Protein AF-A0A374MQI3-F1 (afdb_monomer_lite)

Radius of gyration: 18.67 Å; chains: 1; bounding box: 45×36×56 Å

Secondary structure (DSSP, 8-state):
--------TT-B--HHHHHTTPEEPTTS-EEEEEE-TTS-EEEEEEEGGGTEEEEEEE-TT-SEEEEEEEETTT-BEEEEEEEETTS--EEEEEEEE-TTS-EEEEEETTTT-SS-HHHHHHHHHHHT----SS--SS-TTSEEEEEEEETTEEEEEEEEEEE-TTS-EEEEEEEEETTT--EEEEEEEEE--

Foldseek 3Di:
DCPDPPLPFFDFDPVVVQVVAWDQDPVRKTWDWDADPQRWIWIWIQDPVVQWIKIWTQHQQDQKIWIWIAHNVTRATAKIFIAGPLERQTAAWIWGADNRRHTDDIDHSLVLFPDGVVVLQVLCVVPPHDDGSDPDDDDSPFWDWDWDADPNFTWIKIWGWDDDPVRWTKIWIWTAGRHPRDTPDIDIDTDDD

Sequence (193 aa):
MDIFDSTSEYEKLNIKKIISNGEVCTNGNIIFSTRINNGTLIIYEYINALNIYRVSSFYPDSYLVEVKCYNTKNGYISSKSWNIKSSLVNVGKYYQFNDMGKLIKVTNEDDGYRISYLDFIKIINEQVCYIPTTLEKENPKMMEFGKDIINNIPCYVFSYLISDPKQQQIFEIVYVSGMDGNIVKREKESYVD

Organism: Bacteroides uniformis (NCBI:txid820)

Structure (mmCIF, N/CA/C/O backbone):
data_AF-A0A374MQI3-F1
#
_entry.id   AF-A0A374MQI3-F1
#
loop_
_atom_site.group_PDB
_atom_site.id
_atom_site.type_symbol
_atom_site.label_atom_id
_atom_site.label_alt_id
_atom_site.label_comp_id
_atom_site.label_asym_id
_atom_site.label_entity_id
_atom_site.label_seq_id
_atom_site.pdbx_PDB_ins_code
_atom_site.Cartn_x
_atom_site.Cartn_y
_atom_site.Cartn_z
_atom_site.occupancy
_atom_site.B_iso_or_equiv
_atom_site.auth_seq_id
_atom_site.auth_comp_id
_atom_site.auth_asym_id
_atom_site.auth_atom_id
_atom_site.pdbx_PDB_model_num
ATOM 1 N N . MET A 1 1 ? -16.257 4.855 -7.395 1.00 30.66 1 MET A N 1
ATOM 2 C CA . MET A 1 1 ? -15.762 5.856 -8.364 1.00 30.66 1 MET A CA 1
ATOM 3 C C . MET A 1 1 ? -14.310 5.491 -8.619 1.00 30.66 1 MET A C 1
ATOM 5 O O . MET A 1 1 ? -13.518 5.589 -7.692 1.00 30.66 1 MET A O 1
ATOM 9 N N . ASP A 1 2 ? -14.000 4.931 -9.789 1.00 36.06 2 ASP A N 1
ATOM 10 C CA . ASP A 1 2 ? -12.655 4.461 -10.153 1.00 36.06 2 ASP A CA 1
ATOM 11 C C . ASP A 1 2 ? -11.755 5.658 -10.484 1.00 36.06 2 ASP A C 1
ATOM 13 O O . ASP A 1 2 ? -11.775 6.181 -11.594 1.00 36.06 2 ASP A O 1
ATOM 17 N N . ILE A 1 3 ? -10.987 6.136 -9.501 1.00 35.00 3 ILE A N 1
ATOM 18 C CA . ILE A 1 3 ? -10.109 7.314 -9.654 1.00 35.00 3 ILE A CA 1
ATOM 19 C C . ILE A 1 3 ? -8.732 6.917 -10.250 1.00 35.00 3 ILE A C 1
ATOM 21 O O . ILE A 1 3 ? -7.898 7.775 -10.520 1.00 35.00 3 ILE A O 1
ATOM 25 N N . PHE A 1 4 ? -8.467 5.625 -10.507 1.00 43.09 4 PHE A N 1
ATOM 26 C CA . PHE A 1 4 ? -7.087 5.119 -10.645 1.00 43.09 4 PHE A CA 1
ATOM 27 C C . PHE A 1 4 ? -6.782 4.231 -11.870 1.00 43.09 4 PHE A C 1
ATOM 29 O O . PHE A 1 4 ? -5.715 3.616 -11.921 1.00 43.09 4 PHE A O 1
ATOM 36 N N . ASP A 1 5 ? -7.650 4.193 -12.883 1.00 42.41 5 ASP A N 1
ATOM 37 C CA . ASP A 1 5 ? -7.522 3.297 -14.052 1.00 42.41 5 ASP A CA 1
ATOM 38 C C . ASP A 1 5 ? -6.619 3.831 -15.186 1.00 42.41 5 ASP A C 1
ATOM 40 O O . ASP A 1 5 ? -6.935 3.735 -16.369 1.00 42.41 5 ASP A O 1
ATOM 44 N N . SER A 1 6 ? -5.441 4.373 -14.854 1.00 45.97 6 SER A N 1
ATOM 45 C CA . SER A 1 6 ? -4.387 4.574 -15.861 1.00 45.97 6 SER A CA 1
ATOM 46 C C . SER A 1 6 ? -3.451 3.362 -15.904 1.00 45.97 6 SER A C 1
ATOM 48 O O . SER A 1 6 ? -2.441 3.279 -15.198 1.00 45.97 6 SER A O 1
ATOM 50 N N . THR A 1 7 ? -3.787 2.387 -16.748 1.00 54.81 7 THR A N 1
ATOM 51 C CA . THR A 1 7 ? -2.904 1.271 -17.113 1.00 54.81 7 THR A CA 1
ATOM 52 C C . THR A 1 7 ? -2.006 1.703 -18.269 1.00 54.81 7 THR A C 1
ATOM 54 O O . THR A 1 7 ? -2.224 1.317 -19.416 1.00 54.81 7 THR A O 1
ATOM 57 N N . SER A 1 8 ? -1.016 2.560 -18.010 1.00 57.91 8 SER A N 1
ATOM 58 C CA . SER A 1 8 ? -0.009 2.863 -19.030 1.00 57.91 8 SER A CA 1
ATOM 59 C C . SER A 1 8 ? 0.866 1.629 -19.244 1.00 57.91 8 SER A C 1
ATOM 61 O O . SER A 1 8 ? 1.837 1.404 -18.521 1.00 57.91 8 SER A O 1
ATOM 63 N N . GLU A 1 9 ? 0.487 0.799 -20.212 1.00 62.72 9 GLU A N 1
ATOM 64 C CA . GLU A 1 9 ? 1.335 -0.279 -20.705 1.00 62.72 9 GLU A CA 1
ATOM 65 C C . GLU A 1 9 ? 2.668 0.303 -21.205 1.00 62.72 9 GLU A C 1
ATOM 67 O O . GLU A 1 9 ? 2.717 1.424 -21.719 1.00 62.72 9 GLU A O 1
ATOM 72 N N . TYR A 1 10 ? 3.753 -0.463 -21.075 1.00 68.44 10 TYR A N 1
ATOM 73 C CA . TYR A 1 10 ? 5.087 -0.105 -21.581 1.00 68.44 10 TYR A CA 1
ATOM 74 C C . TYR A 1 10 ? 5.763 1.103 -20.916 1.00 68.44 10 TYR A C 1
ATOM 76 O O . TYR A 1 10 ? 6.679 1.692 -21.498 1.00 68.44 10 TYR A O 1
ATOM 84 N N . GLU A 1 11 ? 5.381 1.457 -19.687 1.00 83.62 11 GLU A N 1
ATOM 85 C CA . GLU A 1 11 ? 6.130 2.457 -18.925 1.00 83.62 11 GLU A CA 1
ATOM 86 C C . GLU A 1 11 ? 7.586 1.998 -18.730 1.00 83.62 11 GLU A C 1
ATOM 88 O O . GLU A 1 11 ? 7.859 0.848 -18.368 1.00 83.62 11 GLU A O 1
ATOM 93 N N . LYS A 1 12 ? 8.531 2.903 -19.000 1.00 86.62 12 LYS A N 1
ATOM 94 C CA . LYS A 1 12 ? 9.963 2.610 -18.969 1.00 86.62 12 LYS A CA 1
ATOM 95 C C . LYS A 1 12 ? 10.725 3.683 -18.207 1.00 86.62 12 LYS A C 1
ATOM 97 O O . LYS A 1 12 ? 10.686 4.862 -18.555 1.00 86.62 12 LYS A O 1
ATOM 102 N N . LEU A 1 13 ? 11.463 3.259 -17.192 1.00 84.12 13 LEU A N 1
ATOM 103 C CA . LEU 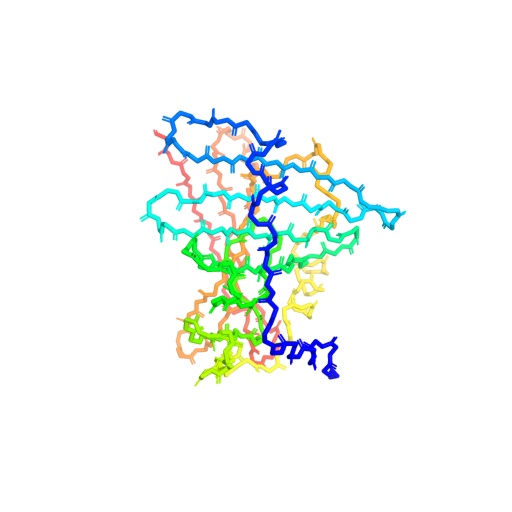A 1 13 ? 12.302 4.111 -16.372 1.00 84.12 13 LEU A CA 1
ATOM 104 C C . LEU A 1 13 ? 13.640 4.383 -17.060 1.00 84.12 13 LEU A C 1
ATOM 106 O O . LEU A 1 13 ? 14.335 3.468 -17.509 1.00 84.12 13 LEU A O 1
ATOM 110 N N . ASN A 1 14 ? 14.045 5.652 -17.102 1.00 78.94 14 ASN A N 1
ATOM 111 C CA . ASN A 1 14 ? 15.382 6.019 -17.558 1.00 78.94 14 ASN A CA 1
ATOM 112 C C . ASN A 1 14 ? 16.404 5.825 -16.427 1.00 78.94 14 ASN A C 1
ATOM 114 O O . ASN A 1 14 ? 16.710 6.751 -15.676 1.00 78.94 14 ASN A O 1
ATOM 118 N N . ILE A 1 15 ? 16.944 4.609 -16.339 1.00 68.19 15 ILE A N 1
ATOM 119 C CA . ILE A 1 15 ? 17.881 4.169 -15.294 1.00 68.19 15 ILE A CA 1
ATOM 120 C C . ILE A 1 15 ? 19.125 5.072 -15.197 1.00 68.19 15 ILE A C 1
ATOM 122 O O . ILE A 1 15 ? 19.589 5.368 -14.095 1.00 68.19 15 ILE A O 1
ATOM 126 N N . LYS A 1 16 ? 19.638 5.580 -16.330 1.00 66.38 16 LYS A N 1
ATOM 127 C CA . LYS A 1 16 ? 20.839 6.439 -16.3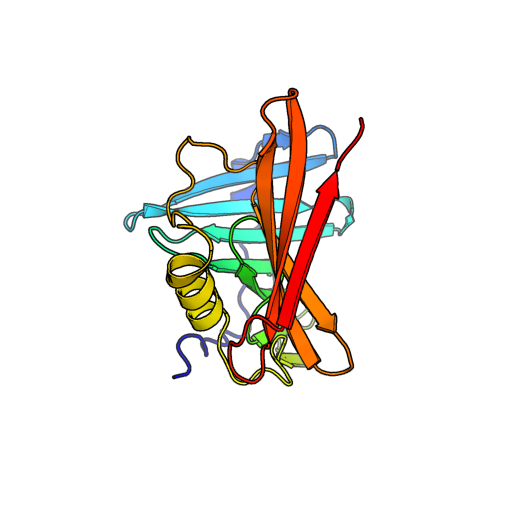55 1.00 66.38 16 LYS A CA 1
ATOM 128 C C . LYS A 1 16 ? 20.662 7.722 -15.538 1.00 66.38 16 LYS A C 1
ATOM 130 O O . LYS A 1 16 ? 21.627 8.196 -14.952 1.00 66.38 16 LYS A O 1
ATOM 135 N N . LYS A 1 17 ? 19.435 8.253 -15.473 1.00 65.12 17 LYS A N 1
ATOM 136 C CA . LYS A 1 17 ? 19.096 9.466 -14.713 1.00 65.12 17 LYS A CA 1
ATOM 137 C C . LYS A 1 17 ? 19.068 9.235 -13.195 1.00 65.12 17 LYS A C 1
ATOM 139 O O . LYS A 1 17 ? 19.241 10.181 -12.439 1.00 65.12 17 LYS A O 1
ATOM 144 N N . ILE A 1 18 ? 18.832 7.999 -12.751 1.00 62.59 18 ILE A N 1
ATOM 145 C CA . ILE A 1 18 ? 18.768 7.651 -11.322 1.00 62.59 18 ILE A CA 1
ATOM 146 C C . ILE A 1 18 ? 20.175 7.454 -10.768 1.00 62.59 18 ILE A C 1
ATOM 148 O O . ILE A 1 18 ? 20.515 8.022 -9.737 1.00 62.59 18 ILE A O 1
ATOM 152 N N . ILE A 1 19 ? 21.011 6.699 -11.486 1.00 62.50 19 ILE A N 1
ATOM 153 C CA . ILE A 1 19 ? 22.376 6.374 -11.048 1.00 62.50 19 ILE A CA 1
ATOM 154 C C . ILE A 1 19 ? 23.251 7.633 -10.949 1.00 62.50 19 ILE A C 1
ATOM 156 O O . ILE A 1 19 ? 24.086 7.715 -10.058 1.00 62.50 19 ILE A O 1
ATOM 160 N N . SER A 1 20 ? 23.054 8.631 -11.818 1.00 65.31 20 SER A N 1
ATOM 161 C CA . SER A 1 20 ? 23.860 9.861 -11.791 1.00 65.31 20 SER A CA 1
ATOM 162 C C . SER A 1 20 ? 23.565 10.784 -10.606 1.00 65.31 20 SER A C 1
ATOM 164 O O . SER A 1 20 ? 24.385 11.646 -10.307 1.00 65.31 20 SER A O 1
ATOM 166 N N . ASN A 1 21 ? 22.398 10.641 -9.970 1.00 68.00 21 ASN A N 1
ATOM 167 C CA . ASN A 1 21 ? 21.890 11.598 -8.984 1.00 68.00 21 ASN A CA 1
ATOM 168 C C . ASN A 1 21 ? 21.671 10.982 -7.591 1.00 68.00 21 ASN A C 1
ATOM 170 O O . ASN A 1 21 ? 21.287 11.707 -6.678 1.00 68.00 21 ASN A O 1
ATOM 174 N N . GLY A 1 22 ? 21.838 9.666 -7.433 1.00 66.06 22 GLY A N 1
ATOM 175 C CA . GLY A 1 22 ? 21.535 8.954 -6.191 1.00 66.06 22 GLY A CA 1
ATOM 176 C C . GLY A 1 22 ? 22.739 8.737 -5.281 1.00 66.06 22 GLY A C 1
ATOM 177 O O . GLY A 1 22 ? 23.872 8.607 -5.739 1.00 66.06 22 GLY A O 1
ATOM 178 N N . GLU A 1 23 ? 22.471 8.651 -3.982 1.00 74.38 23 GLU A N 1
ATOM 179 C CA . GLU A 1 23 ? 23.454 8.295 -2.958 1.00 74.38 23 GLU A CA 1
ATOM 180 C C . GLU A 1 23 ? 23.451 6.781 -2.718 1.00 74.38 23 GLU A C 1
ATOM 182 O O . GLU A 1 23 ? 22.388 6.156 -2.699 1.00 74.38 23 GLU A O 1
ATOM 187 N N . VAL A 1 24 ? 24.632 6.183 -2.526 1.00 74.62 24 VAL A N 1
ATOM 188 C CA . VAL A 1 24 ? 24.781 4.750 -2.220 1.00 74.62 24 VAL A CA 1
ATOM 189 C C . VAL A 1 24 ? 24.711 4.540 -0.706 1.00 74.62 24 VAL A C 1
ATOM 191 O O . VAL A 1 24 ? 25.550 5.043 0.038 1.00 74.62 24 VAL A O 1
ATOM 194 N N . CYS A 1 25 ? 23.731 3.768 -0.245 1.00 72.19 25 CYS A N 1
ATOM 195 C CA . CYS A 1 25 ? 23.553 3.420 1.164 1.00 72.19 25 CYS A CA 1
ATOM 196 C C . CYS A 1 25 ? 24.349 2.159 1.555 1.00 72.19 25 CYS A C 1
ATOM 198 O O . CYS A 1 25 ? 24.765 1.370 0.707 1.00 72.19 25 CYS A O 1
ATOM 200 N N . THR A 1 26 ? 24.482 1.912 2.863 1.00 59.62 26 THR A N 1
ATOM 201 C CA . THR A 1 26 ? 25.265 0.816 3.478 1.00 59.62 26 THR A CA 1
ATOM 202 C C . THR A 1 26 ? 24.921 -0.602 3.000 1.00 59.62 26 THR A C 1
ATOM 204 O O . THR A 1 26 ? 25.758 -1.489 3.119 1.00 59.62 26 THR A O 1
ATOM 207 N N . ASN A 1 27 ? 23.749 -0.816 2.390 1.00 69.38 27 ASN A N 1
ATOM 208 C CA . ASN A 1 27 ? 23.316 -2.116 1.850 1.00 69.38 27 ASN A CA 1
ATOM 209 C C . ASN A 1 27 ? 23.404 -2.216 0.310 1.00 69.38 27 ASN A C 1
ATOM 211 O O . ASN A 1 27 ? 22.824 -3.121 -0.293 1.00 69.38 27 ASN A O 1
ATOM 215 N N . GLY A 1 28 ? 24.080 -1.266 -0.345 1.00 67.69 28 GLY A N 1
ATOM 216 C CA . GLY A 1 28 ? 24.169 -1.187 -1.809 1.00 67.69 28 GLY A CA 1
ATOM 217 C C . GLY A 1 28 ? 22.890 -0.687 -2.488 1.00 67.69 28 GLY A C 1
ATOM 218 O O . GLY A 1 28 ? 22.800 -0.704 -3.714 1.00 67.69 28 GLY A O 1
ATOM 219 N N . ASN A 1 29 ? 21.904 -0.236 -1.708 1.00 79.69 29 ASN A N 1
ATOM 220 C CA . ASN A 1 29 ? 20.744 0.482 -2.228 1.00 79.69 29 ASN A CA 1
ATOM 221 C C . ASN A 1 29 ? 21.169 1.876 -2.707 1.00 79.69 29 ASN A C 1
ATOM 223 O O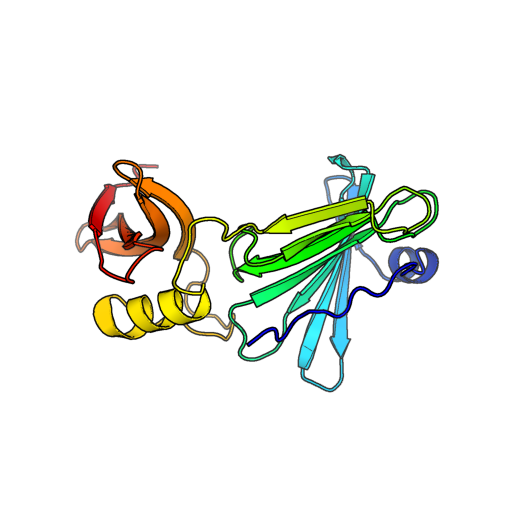 . ASN A 1 29 ? 22.082 2.470 -2.136 1.00 79.69 29 ASN A O 1
ATOM 227 N N . ILE A 1 30 ? 20.492 2.404 -3.724 1.00 78.25 30 ILE A N 1
ATOM 228 C CA . ILE A 1 30 ? 20.715 3.769 -4.226 1.00 78.25 30 ILE A CA 1
ATOM 229 C C . ILE A 1 30 ? 19.433 4.552 -4.026 1.00 78.25 30 ILE A C 1
ATOM 231 O O . ILE A 1 30 ? 18.391 4.075 -4.465 1.00 78.25 30 ILE A O 1
ATOM 235 N N . ILE A 1 31 ? 19.493 5.728 -3.405 1.00 81.69 31 ILE A N 1
ATOM 236 C CA . ILE A 1 31 ? 18.305 6.552 -3.153 1.00 81.69 31 ILE A CA 1
ATOM 237 C C . ILE A 1 31 ? 18.510 7.958 -3.714 1.00 81.69 31 ILE A C 1
ATOM 239 O O . ILE A 1 31 ? 19.547 8.583 -3.510 1.00 81.69 31 ILE A O 1
ATOM 243 N N . PHE A 1 32 ? 17.504 8.464 -4.419 1.00 85.25 32 PHE A N 1
ATOM 244 C CA . PHE A 1 32 ? 17.406 9.857 -4.847 1.00 85.25 32 PHE A CA 1
ATOM 245 C C . PHE A 1 32 ? 15.975 10.346 -4.633 1.00 85.25 32 PHE A C 1
ATOM 247 O O . PHE A 1 32 ? 15.025 9.594 -4.841 1.00 85.25 32 PHE A O 1
ATOM 254 N N . SER A 1 33 ? 15.794 11.614 -4.268 1.00 86.44 33 SER A N 1
ATOM 255 C CA . SER A 1 33 ? 14.460 12.206 -4.173 1.00 86.44 33 SER A CA 1
ATOM 256 C C . SER A 1 33 ? 14.385 13.564 -4.856 1.00 86.44 33 SER A C 1
ATOM 258 O O . SER A 1 33 ? 15.364 14.303 -4.943 1.00 86.44 33 SER A O 1
ATOM 260 N N . THR A 1 34 ? 13.205 13.894 -5.367 1.00 87.69 34 THR A N 1
ATOM 261 C CA . THR A 1 34 ? 12.926 15.191 -5.982 1.00 87.69 34 THR A CA 1
ATOM 262 C C . THR A 1 34 ? 11.504 15.625 -5.660 1.00 87.69 34 THR A C 1
ATOM 264 O O . THR A 1 34 ? 10.613 14.789 -5.509 1.00 87.69 34 THR A O 1
ATOM 267 N N . ARG A 1 35 ? 11.277 16.934 -5.560 1.00 88.75 35 ARG A N 1
ATOM 268 C CA . ARG A 1 35 ? 9.932 17.508 -5.467 1.00 88.75 35 ARG A CA 1
ATOM 269 C C . ARG A 1 35 ? 9.586 18.175 -6.788 1.00 88.75 35 ARG A C 1
ATOM 271 O O . ARG A 1 35 ? 10.399 18.921 -7.327 1.00 88.75 35 ARG A O 1
ATOM 278 N N . ILE A 1 36 ? 8.390 17.906 -7.297 1.00 88.00 36 ILE A N 1
ATOM 279 C CA . ILE A 1 36 ? 7.870 18.548 -8.513 1.00 88.00 36 ILE A CA 1
ATOM 280 C C . ILE A 1 36 ? 6.933 19.714 -8.157 1.00 88.00 36 ILE A C 1
ATOM 282 O O . ILE A 1 36 ? 6.536 19.869 -7.005 1.00 88.00 36 ILE A O 1
ATOM 286 N N . ASN A 1 37 ? 6.562 20.532 -9.149 1.00 85.62 37 ASN A N 1
ATOM 287 C CA . ASN A 1 37 ? 5.866 21.817 -8.952 1.00 85.62 37 ASN A CA 1
ATOM 288 C C . ASN A 1 37 ? 4.562 21.746 -8.143 1.00 85.62 37 ASN A C 1
ATOM 290 O O . ASN A 1 37 ? 4.199 22.723 -7.499 1.00 85.62 37 ASN A O 1
ATOM 294 N N . ASN A 1 38 ? 3.857 20.613 -8.160 1.00 86.50 38 ASN A N 1
ATOM 295 C CA . ASN A 1 38 ? 2.629 20.432 -7.381 1.00 86.50 38 ASN A CA 1
ATOM 296 C C . ASN A 1 38 ? 2.886 19.984 -5.927 1.00 86.50 38 ASN A C 1
ATOM 298 O O . ASN A 1 38 ? 1.953 19.561 -5.261 1.00 86.50 38 ASN A O 1
ATOM 302 N N . GLY A 1 39 ? 4.137 20.001 -5.452 1.00 85.50 39 GLY A N 1
ATOM 303 C CA . GLY A 1 39 ? 4.528 19.597 -4.099 1.00 85.50 39 GLY A CA 1
ATOM 304 C C . GLY A 1 39 ? 4.772 18.095 -3.909 1.00 85.50 39 GLY A C 1
ATOM 305 O O . GLY A 1 39 ? 5.305 17.706 -2.865 1.00 85.50 39 GLY A O 1
ATOM 306 N N . THR A 1 40 ? 4.445 17.258 -4.903 1.00 89.38 40 THR A N 1
ATOM 307 C CA . THR A 1 40 ? 4.652 15.800 -4.842 1.00 89.38 40 THR A CA 1
ATOM 308 C C . THR A 1 40 ? 6.130 15.482 -4.663 1.00 89.38 40 THR A C 1
ATOM 310 O O . THR A 1 40 ? 6.971 15.921 -5.452 1.00 89.38 40 THR A O 1
ATOM 313 N N . LEU A 1 41 ? 6.441 14.703 -3.628 1.00 89.62 41 LEU A N 1
ATOM 314 C CA . LEU A 1 41 ? 7.768 14.146 -3.396 1.00 89.62 41 LEU A CA 1
ATOM 315 C C . LEU A 1 41 ? 7.860 12.804 -4.121 1.00 89.62 41 LEU A C 1
ATOM 317 O O . LEU A 1 41 ? 7.069 11.905 -3.860 1.00 89.62 41 LEU A O 1
ATOM 321 N N . ILE A 1 42 ? 8.831 12.665 -5.015 1.00 90.06 42 ILE A N 1
ATOM 322 C CA . ILE A 1 42 ? 9.114 11.418 -5.722 1.00 90.06 42 ILE A CA 1
ATOM 323 C C . ILE A 1 42 ? 10.430 10.869 -5.192 1.00 90.06 42 ILE A C 1
ATOM 325 O O . ILE A 1 42 ? 11.454 11.555 -5.243 1.00 90.06 42 ILE A O 1
ATOM 329 N N . ILE A 1 43 ? 10.398 9.637 -4.699 1.00 88.88 43 ILE A N 1
ATOM 330 C CA . ILE A 1 43 ? 11.566 8.912 -4.203 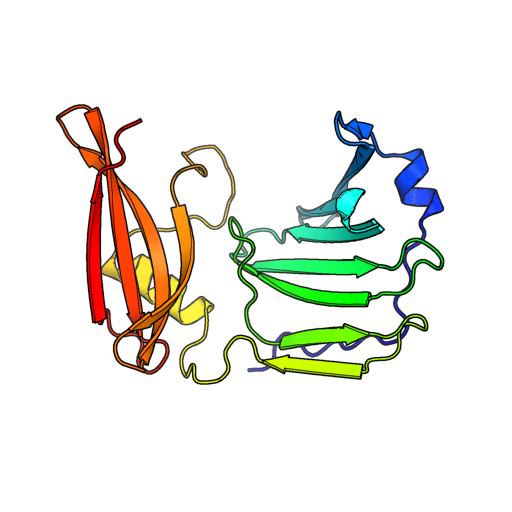1.00 88.88 43 ILE A CA 1
ATOM 331 C C . ILE A 1 43 ? 11.880 7.775 -5.175 1.00 88.88 43 ILE A C 1
ATOM 333 O O . ILE A 1 43 ? 11.005 6.977 -5.503 1.00 88.88 43 ILE A O 1
ATOM 337 N N . TYR A 1 44 ? 13.125 7.718 -5.635 1.00 89.25 44 TYR A N 1
ATOM 338 C CA . TYR A 1 44 ? 13.678 6.677 -6.493 1.00 89.25 44 TYR A CA 1
ATOM 339 C C . TYR A 1 44 ? 14.635 5.831 -5.666 1.00 89.25 44 TYR A C 1
ATOM 341 O O . TYR A 1 44 ? 15.552 6.371 -5.049 1.00 89.25 44 TYR A O 1
ATOM 349 N N . GLU A 1 45 ? 14.447 4.519 -5.680 1.00 89.12 45 GLU A N 1
ATOM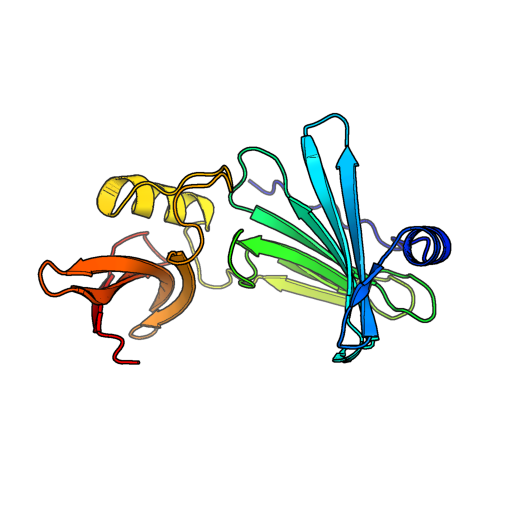 350 C CA . GLU A 1 45 ? 15.235 3.580 -4.889 1.00 89.12 45 GLU A CA 1
ATOM 351 C C . GLU A 1 45 ? 15.666 2.394 -5.744 1.00 89.12 45 GLU A C 1
ATOM 353 O O . GLU A 1 45 ? 14.849 1.757 -6.399 1.00 89.12 45 GLU A O 1
ATOM 358 N N . TYR A 1 46 ? 16.946 2.049 -5.715 1.00 90.31 46 TYR A N 1
ATOM 359 C CA . TYR A 1 46 ? 17.410 0.726 -6.109 1.00 90.31 46 TYR A CA 1
ATOM 360 C C . TYR A 1 46 ? 17.388 -0.182 -4.881 1.00 90.31 46 TYR A C 1
ATOM 362 O O . TYR A 1 46 ? 18.066 0.109 -3.896 1.00 90.31 46 TYR A O 1
ATOM 370 N N . ILE A 1 47 ? 16.616 -1.268 -4.939 1.00 88.81 47 ILE A N 1
ATOM 371 C CA . ILE A 1 47 ? 16.507 -2.255 -3.861 1.00 88.81 47 ILE A CA 1
ATOM 372 C C . ILE A 1 47 ? 17.344 -3.469 -4.246 1.00 88.81 47 ILE A C 1
ATOM 374 O O . ILE A 1 47 ? 16.894 -4.333 -5.000 1.00 88.81 47 ILE A O 1
ATOM 378 N N . ASN A 1 48 ? 18.562 -3.542 -3.712 1.00 85.81 48 ASN A N 1
ATOM 379 C CA . ASN A 1 48 ? 19.558 -4.533 -4.111 1.00 85.81 48 ASN A CA 1
ATOM 380 C C . ASN A 1 48 ? 19.091 -5.978 -3.866 1.00 85.81 48 ASN A C 1
ATOM 382 O O . ASN A 1 48 ? 19.204 -6.823 -4.747 1.00 85.81 48 ASN A O 1
ATOM 386 N N . ALA A 1 49 ? 18.477 -6.242 -2.708 1.00 87.94 49 ALA A N 1
ATOM 387 C CA . ALA A 1 49 ? 17.989 -7.574 -2.338 1.00 87.94 49 ALA A CA 1
ATOM 388 C C . ALA A 1 49 ? 16.922 -8.133 -3.298 1.00 87.94 49 ALA A C 1
ATOM 390 O O . ALA A 1 49 ? 16.804 -9.344 -3.455 1.00 87.94 49 ALA A O 1
ATOM 391 N N . LEU A 1 50 ? 16.151 -7.250 -3.936 1.00 88.50 50 LEU A N 1
ATOM 392 C CA . LEU A 1 50 ? 15.104 -7.617 -4.890 1.00 88.50 50 LEU A CA 1
ATOM 393 C C . LEU A 1 50 ? 15.543 -7.414 -6.343 1.00 88.50 50 LEU A C 1
ATOM 395 O O . LEU A 1 50 ? 14.840 -7.838 -7.254 1.00 88.50 50 LEU A O 1
ATOM 399 N N . ASN A 1 51 ? 16.691 -6.767 -6.564 1.00 89.94 51 ASN A N 1
ATOM 400 C CA . ASN A 1 51 ? 17.171 -6.344 -7.873 1.00 89.94 51 ASN A CA 1
ATOM 401 C C . ASN A 1 51 ? 16.085 -5.598 -8.682 1.00 89.94 51 ASN A C 1
ATOM 403 O O . ASN A 1 51 ? 15.804 -5.929 -9.836 1.00 89.94 51 ASN A O 1
ATOM 407 N N . ILE A 1 52 ? 15.468 -4.583 -8.064 1.00 91.19 52 ILE A N 1
ATOM 408 C CA . ILE A 1 52 ? 14.446 -3.724 -8.688 1.00 91.19 52 ILE A CA 1
ATOM 409 C C . ILE A 1 52 ? 14.746 -2.242 -8.472 1.00 91.19 52 ILE A C 1
ATOM 411 O O . ILE A 1 52 ? 15.356 -1.857 -7.472 1.00 91.19 52 ILE A O 1
ATOM 415 N N . TYR A 1 53 ? 14.243 -1.402 -9.376 1.00 91.12 53 TYR A N 1
ATOM 416 C CA . TYR A 1 53 ? 14.060 0.022 -9.105 1.00 91.12 53 TYR A CA 1
ATOM 417 C C . TYR A 1 53 ? 12.634 0.266 -8.616 1.00 91.12 53 TYR A C 1
ATOM 419 O O . TYR A 1 53 ? 11.689 -0.137 -9.285 1.00 91.12 53 TYR A O 1
ATOM 427 N N . ARG A 1 54 ? 12.470 0.942 -7.483 1.00 92.25 54 ARG A N 1
ATOM 428 C CA . ARG A 1 54 ? 11.193 1.405 -6.940 1.00 92.25 54 ARG A CA 1
ATOM 429 C C . ARG A 1 54 ? 11.088 2.918 -7.106 1.00 92.25 54 ARG A C 1
ATOM 431 O O . ARG A 1 54 ? 12.047 3.641 -6.853 1.00 92.25 54 ARG A O 1
ATOM 438 N N . VAL A 1 55 ? 9.920 3.389 -7.518 1.00 91.81 55 VAL A N 1
ATOM 439 C CA . VAL A 1 55 ? 9.555 4.804 -7.559 1.00 91.81 55 VAL A CA 1
ATOM 440 C C . VAL A 1 55 ? 8.301 4.988 -6.721 1.00 91.81 55 VAL A C 1
ATOM 442 O O . VAL A 1 55 ? 7.283 4.354 -6.991 1.00 91.81 55 VAL A O 1
ATOM 445 N N . SER A 1 56 ? 8.392 5.847 -5.713 1.00 92.06 56 SER A N 1
ATOM 446 C CA . SER A 1 56 ? 7.312 6.139 -4.773 1.00 92.06 56 SER A CA 1
ATOM 447 C C . SER A 1 56 ? 6.914 7.609 -4.892 1.00 92.06 56 SER A C 1
ATOM 449 O O . SER A 1 56 ? 7.747 8.491 -4.664 1.00 92.06 56 SER A O 1
ATOM 451 N N . SER A 1 57 ? 5.655 7.878 -5.236 1.00 92.12 57 SER A N 1
ATOM 452 C CA . SER A 1 57 ? 5.098 9.229 -5.380 1.00 92.12 57 SER A CA 1
ATOM 453 C C . SER A 1 57 ? 4.228 9.578 -4.172 1.00 92.12 57 SER A C 1
ATOM 455 O O . SER A 1 57 ? 3.145 9.024 -3.981 1.00 92.12 57 SER A O 1
ATOM 457 N N . PHE A 1 58 ? 4.697 10.524 -3.360 1.00 90.44 58 PHE A N 1
ATOM 458 C CA . PHE A 1 58 ? 4.016 11.040 -2.176 1.00 90.44 58 PHE A CA 1
ATOM 459 C C . PHE A 1 58 ? 3.321 12.355 -2.518 1.00 90.44 58 PHE A C 1
ATOM 461 O O . PHE A 1 58 ? 3.952 13.417 -2.561 1.00 90.44 58 PHE A O 1
ATOM 468 N N . TYR A 1 59 ? 2.018 12.277 -2.762 1.00 88.62 59 TYR A N 1
ATOM 469 C CA . TYR A 1 59 ? 1.195 13.448 -3.041 1.00 88.62 59 TYR A CA 1
ATOM 470 C C . TYR A 1 59 ? 0.969 14.267 -1.759 1.00 88.62 59 TYR A C 1
ATOM 472 O O . TYR A 1 59 ? 0.792 13.677 -0.682 1.00 88.62 59 TYR A O 1
ATOM 480 N N . PRO A 1 60 ? 0.976 15.611 -1.842 1.00 85.00 60 PRO A N 1
ATOM 481 C CA . PRO A 1 60 ? 0.549 16.453 -0.731 1.00 85.00 60 PRO A CA 1
ATOM 482 C C . PRO A 1 60 ? -0.873 16.092 -0.309 1.00 85.00 60 PRO A C 1
ATOM 484 O O . PRO A 1 60 ? -1.687 15.702 -1.144 1.00 85.00 60 PRO A O 1
ATOM 487 N N . ASP A 1 61 ? -1.140 16.185 0.991 1.00 84.00 61 ASP A N 1
ATOM 488 C CA . ASP A 1 61 ? -2.474 16.012 1.576 1.00 84.00 61 ASP A CA 1
ATOM 489 C C . ASP A 1 61 ? -3.176 14.677 1.259 1.00 84.00 61 ASP A C 1
ATOM 491 O O . ASP A 1 61 ? -4.394 14.556 1.354 1.00 84.00 61 ASP A O 1
ATOM 495 N N . SER A 1 62 ? -2.399 13.643 0.925 1.00 86.06 62 SER A N 1
ATOM 496 C CA . SER A 1 62 ? -2.883 12.291 0.645 1.00 86.06 62 SER A CA 1
ATOM 497 C C . SER A 1 62 ? -2.434 11.296 1.715 1.00 86.06 62 SER A C 1
ATOM 499 O O . SER A 1 62 ? -1.285 11.341 2.170 1.00 86.06 62 SER A O 1
ATOM 501 N N . TYR A 1 63 ? -3.319 10.350 2.049 1.00 85.19 63 TYR A N 1
ATOM 502 C CA . TYR A 1 63 ? -3.015 9.142 2.832 1.00 85.19 63 TYR A CA 1
ATOM 503 C C . TYR A 1 63 ? -2.455 8.000 1.976 1.00 85.19 63 TYR A C 1
ATOM 505 O O . TYR A 1 63 ? -2.138 6.939 2.500 1.00 85.19 63 TYR A O 1
ATOM 513 N N . LEU A 1 64 ? -2.349 8.190 0.660 1.00 88.88 64 LEU A N 1
ATOM 514 C CA . LEU A 1 64 ? -1.902 7.177 -0.289 1.00 88.88 64 LEU A CA 1
ATOM 515 C C . LEU A 1 64 ? -0.604 7.584 -0.986 1.00 88.88 64 LEU A C 1
ATOM 517 O O . LEU A 1 64 ? -0.369 8.761 -1.278 1.00 88.88 64 LEU A O 1
ATOM 521 N N . VAL A 1 65 ? 0.199 6.574 -1.298 1.00 90.56 65 VAL A N 1
ATOM 522 C CA . VAL A 1 65 ? 1.448 6.649 -2.056 1.00 90.56 65 VAL A CA 1
ATOM 523 C C . VAL A 1 65 ? 1.298 5.777 -3.295 1.00 90.56 65 VAL A C 1
ATOM 525 O O . VAL A 1 65 ? 0.920 4.612 -3.185 1.00 90.56 65 VAL A O 1
ATOM 528 N N . GLU A 1 66 ? 1.596 6.319 -4.474 1.00 93.19 66 GLU A N 1
ATOM 529 C CA . GLU A 1 66 ? 1.713 5.488 -5.677 1.00 93.19 66 GLU A CA 1
ATOM 530 C C . GLU A 1 66 ? 3.090 4.825 -5.664 1.00 93.19 66 GLU A C 1
ATOM 532 O O . GLU A 1 66 ? 4.104 5.512 -5.518 1.00 93.19 66 GLU A O 1
ATOM 537 N N . VAL A 1 67 ? 3.134 3.508 -5.837 1.00 93.31 67 VAL A N 1
ATOM 538 C CA . VAL A 1 67 ? 4.376 2.739 -5.910 1.00 93.31 67 VAL A CA 1
ATOM 539 C C . VAL A 1 67 ? 4.467 2.059 -7.266 1.00 93.31 67 VAL A C 1
ATOM 541 O O . VAL A 1 67 ? 3.552 1.358 -7.702 1.00 93.31 67 VAL A O 1
ATOM 544 N N . LYS A 1 68 ? 5.604 2.243 -7.935 1.00 94.12 68 LYS A N 1
ATOM 545 C CA . LYS A 1 68 ? 5.940 1.577 -9.193 1.00 94.12 68 LYS A CA 1
ATOM 546 C C . LYS A 1 68 ? 7.280 0.879 -9.070 1.00 94.12 68 LYS A C 1
ATOM 548 O O . LYS A 1 68 ? 8.238 1.460 -8.566 1.00 94.12 68 LYS A O 1
ATOM 553 N N . CYS A 1 69 ? 7.362 -0.345 -9.567 1.00 94.12 69 CYS A N 1
ATOM 554 C CA . CYS A 1 69 ? 8.609 -1.095 -9.636 1.00 94.12 69 CYS A CA 1
ATOM 555 C C . CYS A 1 69 ? 9.004 -1.310 -11.092 1.00 94.12 69 CYS A C 1
ATOM 557 O O . CYS A 1 69 ? 8.140 -1.473 -11.950 1.00 94.12 69 CYS A O 1
ATOM 559 N N . TYR A 1 70 ? 10.305 -1.326 -11.364 1.00 93.12 70 TYR A N 1
ATOM 560 C CA . TYR A 1 70 ? 10.867 -1.474 -12.699 1.00 93.12 70 TYR A CA 1
ATOM 561 C C . TYR A 1 70 ? 12.016 -2.481 -12.689 1.00 93.12 70 TYR A C 1
ATOM 563 O O . TYR A 1 70 ? 12.826 -2.532 -11.757 1.00 93.12 70 TYR A O 1
ATOM 571 N N . ASN A 1 71 ? 12.097 -3.266 -13.760 1.00 91.00 71 ASN A N 1
ATOM 572 C CA . ASN A 1 71 ? 13.143 -4.252 -13.984 1.00 91.00 71 ASN A CA 1
ATOM 573 C C . ASN A 1 71 ? 14.492 -3.553 -14.221 1.00 91.00 71 ASN A C 1
ATOM 575 O O . ASN A 1 71 ? 14.600 -2.626 -15.025 1.00 91.00 71 ASN A O 1
ATOM 579 N N . THR A 1 72 ? 15.546 -4.008 -13.546 1.00 87.94 72 THR A N 1
ATOM 580 C CA . THR A 1 72 ? 16.868 -3.367 -13.604 1.00 87.94 72 THR A CA 1
ATOM 581 C C . THR A 1 72 ? 17.607 -3.588 -14.919 1.00 87.94 72 THR A C 1
ATOM 583 O O . THR A 1 72 ? 18.451 -2.775 -15.289 1.00 87.94 72 THR A O 1
ATOM 586 N N . LYS A 1 73 ? 17.280 -4.650 -15.665 1.00 86.75 73 LYS A N 1
ATOM 587 C CA . LYS A 1 73 ? 17.942 -4.995 -16.932 1.00 86.75 73 LYS A CA 1
ATOM 588 C C . LYS A 1 73 ? 17.498 -4.104 -18.083 1.00 86.75 73 LYS A C 1
ATOM 590 O O . LYS A 1 73 ? 18.296 -3.789 -18.960 1.00 86.75 73 LYS A O 1
ATOM 595 N N . ASN A 1 74 ? 16.217 -3.745 -18.119 1.00 87.62 74 ASN A N 1
ATOM 596 C CA . ASN A 1 74 ? 15.623 -3.069 -19.271 1.00 87.62 74 ASN A CA 1
ATOM 597 C C . ASN A 1 74 ? 14.813 -1.817 -18.913 1.00 87.62 74 ASN A C 1
ATOM 599 O O . ASN A 1 74 ? 14.469 -1.062 -19.819 1.00 87.62 74 ASN A O 1
ATOM 603 N N . GLY A 1 75 ? 14.547 -1.561 -17.632 1.00 88.00 75 GLY A N 1
ATOM 604 C CA . GLY A 1 75 ? 13.807 -0.399 -17.151 1.00 88.00 75 GLY A CA 1
ATOM 605 C C . GLY A 1 75 ? 12.296 -0.479 -17.346 1.00 88.00 75 GLY A C 1
ATOM 606 O O . GLY A 1 75 ? 11.626 0.493 -17.017 1.00 88.00 75 GLY A O 1
ATOM 607 N N . TYR A 1 76 ? 11.737 -1.569 -17.879 1.00 92.81 76 TYR A N 1
ATOM 608 C CA . TYR A 1 76 ? 10.283 -1.704 -17.997 1.00 92.81 76 TYR A CA 1
ATOM 609 C C . TYR A 1 76 ? 9.631 -1.854 -16.629 1.00 92.81 76 TYR A C 1
ATOM 611 O O . TYR A 1 76 ? 10.200 -2.469 -15.724 1.00 92.81 76 TYR A O 1
ATOM 619 N N . ILE A 1 77 ? 8.433 -1.290 -16.493 1.00 93.94 77 ILE A N 1
ATOM 620 C CA . ILE A 1 77 ? 7.599 -1.473 -15.310 1.00 93.94 77 ILE A CA 1
ATOM 621 C C . ILE A 1 77 ? 7.330 -2.964 -15.081 1.00 93.94 77 ILE A C 1
ATOM 623 O O . ILE A 1 77 ? 7.056 -3.705 -16.022 1.00 93.94 77 ILE A O 1
ATOM 627 N N . SER A 1 78 ? 7.436 -3.394 -13.827 1.00 94.75 78 SER A N 1
ATOM 628 C CA . SER A 1 78 ? 7.146 -4.752 -13.364 1.00 94.75 78 SER A CA 1
ATOM 629 C C . SER A 1 78 ? 5.926 -4.795 -12.445 1.00 94.75 78 SER A C 1
ATOM 631 O O . SER A 1 78 ? 5.178 -5.772 -12.469 1.00 94.75 78 SER A O 1
ATOM 633 N N . SER A 1 79 ? 5.665 -3.727 -11.683 1.00 95.12 79 SER A N 1
ATOM 634 C CA . SER A 1 79 ? 4.435 -3.600 -10.898 1.00 95.12 79 SER A CA 1
ATOM 635 C C . SER A 1 79 ? 4.012 -2.154 -10.664 1.00 95.12 79 SER A C 1
ATOM 637 O O . SER A 1 79 ? 4.845 -1.247 -10.670 1.00 95.12 79 SER A O 1
ATOM 639 N N . LYS A 1 80 ? 2.718 -1.957 -10.397 1.00 94.69 80 LYS A N 1
ATOM 640 C CA . LYS A 1 80 ? 2.121 -0.681 -9.976 1.00 94.69 80 LYS A CA 1
ATOM 641 C C . LYS A 1 80 ? 1.082 -0.930 -8.884 1.00 94.69 80 LYS A C 1
ATOM 643 O O . LYS A 1 80 ? 0.271 -1.844 -9.025 1.00 94.69 80 LYS A O 1
ATOM 648 N N . SER A 1 81 ? 1.080 -0.112 -7.839 1.00 94.31 81 SER A N 1
ATOM 649 C CA . SER A 1 81 ? 0.107 -0.191 -6.749 1.00 94.31 81 SER A CA 1
ATOM 650 C C . SER A 1 81 ? -0.116 1.152 -6.066 1.00 94.31 81 SER A C 1
ATOM 652 O O . SER A 1 81 ? 0.659 2.098 -6.232 1.00 94.31 81 SER A O 1
ATOM 654 N N . TRP A 1 82 ? -1.187 1.210 -5.280 1.00 92.62 82 TRP A N 1
ATOM 655 C CA . TRP A 1 82 ? -1.393 2.239 -4.273 1.00 92.62 82 TRP A CA 1
ATOM 656 C C . TRP A 1 82 ? -1.159 1.641 -2.899 1.00 92.62 82 TRP A C 1
ATOM 658 O O . TRP A 1 82 ? -1.700 0.584 -2.578 1.00 92.62 82 TRP A O 1
ATOM 668 N N . ASN A 1 83 ? -0.370 2.337 -2.093 1.00 90.50 83 ASN A N 1
ATOM 669 C CA . ASN A 1 83 ? -0.021 1.914 -0.751 1.00 90.50 83 ASN A CA 1
ATOM 670 C C . ASN A 1 83 ? -0.483 2.965 0.246 1.00 90.50 83 ASN A C 1
ATOM 672 O O . ASN A 1 83 ? -0.491 4.163 -0.043 1.00 90.50 83 ASN A O 1
ATOM 676 N N . ILE A 1 84 ? -0.836 2.516 1.440 1.00 85.69 84 ILE A N 1
ATOM 677 C CA . ILE A 1 84 ? -1.142 3.399 2.555 1.00 85.69 84 ILE A CA 1
ATOM 678 C C . ILE A 1 84 ? 0.145 4.097 3.002 1.00 85.69 84 ILE A C 1
ATOM 680 O O . ILE A 1 84 ? 1.140 3.449 3.318 1.00 85.69 84 ILE A O 1
ATOM 684 N N . LYS A 1 85 ? 0.130 5.426 3.057 1.00 78.12 85 LYS A N 1
ATOM 685 C CA . LYS A 1 85 ? 1.240 6.240 3.556 1.00 78.12 85 LYS A CA 1
ATOM 686 C C . LYS A 1 85 ? 1.585 5.812 4.984 1.00 78.12 85 LYS A C 1
ATOM 688 O O . LYS A 1 85 ? 0.680 5.594 5.769 1.00 78.12 85 LYS A O 1
ATOM 693 N N . SER A 1 86 ? 2.884 5.687 5.270 1.00 70.38 86 SER A N 1
ATOM 694 C CA . SER A 1 86 ? 3.467 5.105 6.498 1.00 70.38 86 SER A CA 1
ATOM 695 C C . SER A 1 86 ? 3.324 3.589 6.691 1.00 70.38 86 SER A C 1
ATOM 697 O O . SER A 1 86 ? 3.828 3.071 7.681 1.00 70.38 86 SER A O 1
ATOM 699 N N . SER A 1 87 ? 2.761 2.850 5.730 1.00 70.31 87 SER A N 1
ATOM 700 C CA . SER A 1 87 ? 2.818 1.383 5.716 1.00 70.31 87 SER A CA 1
ATOM 701 C C . SER A 1 87 ? 3.177 0.850 4.321 1.00 70.31 87 SER A C 1
ATOM 703 O O . SER A 1 87 ? 3.204 1.581 3.332 1.00 70.31 87 SER A O 1
ATOM 705 N N . LEU A 1 88 ? 3.483 -0.442 4.222 1.00 70.00 88 LEU A N 1
ATOM 706 C CA . LEU A 1 88 ? 3.654 -1.122 2.931 1.00 70.00 88 LEU A CA 1
ATOM 707 C C . LEU A 1 88 ? 2.379 -1.856 2.491 1.00 70.00 88 LEU A C 1
ATOM 709 O O . LEU A 1 88 ? 2.437 -2.709 1.610 1.00 70.00 88 LEU A O 1
ATOM 713 N N . VAL A 1 89 ? 1.232 -1.535 3.094 1.00 86.12 89 VAL A N 1
ATOM 714 C CA . VAL A 1 89 ? -0.043 -2.189 2.793 1.00 86.12 89 VAL A CA 1
ATOM 715 C C . VAL A 1 89 ? -0.611 -1.647 1.488 1.00 86.12 89 VAL A C 1
ATOM 717 O O . VAL A 1 89 ? -0.854 -0.445 1.356 1.00 86.12 89 VAL A O 1
ATOM 720 N N . ASN A 1 90 ? -0.839 -2.550 0.535 1.00 90.25 90 ASN A N 1
ATOM 721 C CA . ASN A 1 90 ? -1.465 -2.230 -0.741 1.00 90.25 90 ASN A CA 1
ATOM 722 C C . ASN A 1 90 ? -2.988 -2.092 -0.583 1.00 90.25 90 ASN A C 1
ATOM 724 O O . ASN A 1 90 ? -3.626 -2.852 0.152 1.00 90.25 90 ASN A O 1
ATOM 728 N N . VAL A 1 91 ? -3.578 -1.161 -1.327 1.00 91.06 91 VAL A N 1
ATOM 729 C CA . VAL A 1 91 ? -5.026 -0.939 -1.423 1.00 91.06 91 VAL A CA 1
ATOM 730 C C . VAL A 1 91 ? -5.443 -0.797 -2.886 1.00 91.06 91 VAL A C 1
ATOM 732 O O . VAL A 1 91 ? -4.671 -0.357 -3.742 1.00 91.06 91 VAL A O 1
ATOM 735 N N . GLY A 1 92 ? -6.677 -1.180 -3.184 1.00 90.62 92 GLY A N 1
ATOM 736 C CA . GLY A 1 92 ? -7.242 -1.203 -4.523 1.00 90.62 92 GLY A CA 1
ATOM 737 C C . GLY A 1 92 ? -6.538 -2.195 -5.446 1.00 90.62 92 GLY A C 1
ATOM 738 O O . GLY A 1 92 ? -6.246 -3.330 -5.081 1.00 90.62 92 GLY A O 1
ATOM 739 N N . LYS A 1 93 ? -6.288 -1.775 -6.688 1.00 92.12 93 LYS A N 1
ATOM 740 C CA . LYS A 1 93 ? -5.706 -2.638 -7.721 1.00 92.12 93 LYS A CA 1
ATOM 741 C C . LYS A 1 93 ? -4.177 -2.699 -7.609 1.00 92.12 93 LYS A C 1
ATOM 743 O O . LYS A 1 93 ? -3.502 -1.669 -7.648 1.00 92.12 93 LYS A O 1
ATOM 748 N N . TYR A 1 94 ? -3.641 -3.915 -7.577 1.00 94.25 94 TYR A N 1
ATOM 749 C CA . TYR A 1 94 ? -2.230 -4.225 -7.780 1.00 94.25 94 TYR A CA 1
ATOM 750 C C . TYR A 1 94 ? -2.027 -4.782 -9.192 1.00 94.25 94 TYR A C 1
ATOM 752 O O . TYR A 1 94 ? -2.623 -5.792 -9.574 1.00 94.25 94 TYR A O 1
ATOM 760 N N . TYR A 1 95 ? -1.182 -4.123 -9.977 1.00 95.19 95 TYR A N 1
ATOM 761 C CA . TYR A 1 95 ? -0.918 -4.466 -11.371 1.00 95.19 95 TYR A CA 1
ATOM 762 C C . TYR A 1 95 ? 0.447 -5.135 -11.498 1.00 95.19 95 TYR A C 1
ATOM 764 O O . TYR A 1 95 ? 1.442 -4.607 -11.002 1.00 95.19 95 TYR A O 1
ATOM 772 N N . GLN A 1 96 ? 0.504 -6.257 -12.214 1.00 95.38 96 GLN A N 1
ATOM 773 C CA . GLN A 1 96 ? 1.737 -6.976 -12.534 1.00 95.38 96 GLN A CA 1
ATOM 774 C C . GLN A 1 96 ? 1.986 -6.977 -14.031 1.00 95.38 96 GLN A C 1
ATOM 776 O O . GLN A 1 96 ? 1.083 -7.261 -14.822 1.00 95.38 96 GLN A O 1
ATOM 781 N N . PHE A 1 97 ? 3.235 -6.735 -14.406 1.00 94.75 97 PHE A N 1
ATOM 782 C CA . PHE A 1 97 ? 3.683 -6.670 -15.788 1.00 94.75 97 PHE A CA 1
ATOM 783 C C . PHE A 1 97 ? 4.795 -7.694 -16.029 1.00 94.75 97 PHE A C 1
ATOM 785 O O . PHE A 1 97 ? 5.545 -8.045 -15.118 1.00 94.75 97 PHE A O 1
ATOM 792 N N . ASN A 1 98 ? 4.902 -8.192 -17.258 1.00 92.12 98 ASN A N 1
ATOM 793 C CA . ASN A 1 98 ? 6.023 -9.040 -17.659 1.00 92.12 98 ASN A CA 1
ATOM 794 C C . ASN A 1 98 ? 7.284 -8.212 -17.972 1.00 92.12 98 ASN A C 1
ATOM 796 O O . ASN A 1 98 ? 7.248 -6.984 -18.008 1.00 92.12 98 ASN A O 1
ATOM 800 N N . ASP A 1 99 ? 8.392 -8.885 -18.293 1.00 90.88 99 ASP A N 1
ATOM 801 C CA . ASP A 1 99 ? 9.675 -8.237 -18.611 1.00 90.88 99 ASP A CA 1
ATOM 802 C C . ASP A 1 99 ? 9.644 -7.321 -19.850 1.00 90.88 99 ASP A C 1
ATOM 804 O O . ASP A 1 99 ? 10.599 -6.586 -20.093 1.00 90.88 99 ASP A O 1
ATOM 808 N N . MET A 1 100 ? 8.566 -7.341 -20.640 1.00 90.31 100 MET A N 1
ATOM 809 C CA . MET A 1 100 ? 8.351 -6.432 -21.771 1.00 90.31 100 MET A CA 1
ATOM 810 C C . MET A 1 100 ? 7.460 -5.230 -21.410 1.00 90.31 100 MET A C 1
ATOM 812 O O . MET A 1 100 ? 7.118 -4.447 -22.295 1.00 90.31 100 MET A O 1
ATOM 816 N N . GLY A 1 101 ? 7.048 -5.095 -20.146 1.00 89.38 101 GLY A N 1
ATOM 817 C CA . GLY A 1 101 ? 6.138 -4.048 -19.682 1.00 89.38 101 GLY A CA 1
ATOM 818 C C . GLY A 1 101 ? 4.674 -4.264 -20.080 1.00 89.38 101 GLY A C 1
ATOM 819 O O . GLY A 1 101 ? 3.899 -3.306 -20.055 1.00 89.38 101 GLY A O 1
ATOM 820 N N . LYS A 1 102 ? 4.279 -5.488 -20.467 1.00 91.62 102 LYS A N 1
ATOM 821 C CA . LYS A 1 102 ? 2.875 -5.829 -20.757 1.00 91.62 102 LYS A CA 1
ATOM 822 C C . LYS A 1 102 ? 2.165 -6.293 -19.496 1.00 91.62 102 LYS A C 1
ATOM 824 O O . LYS A 1 102 ? 2.715 -7.117 -18.766 1.00 91.62 102 LYS A O 1
ATOM 829 N N . LEU A 1 103 ? 0.945 -5.808 -19.276 1.00 93.81 103 LEU A N 1
ATOM 830 C CA . LEU A 1 103 ? 0.108 -6.217 -18.152 1.00 93.81 103 LEU A CA 1
ATOM 831 C C . LEU A 1 103 ? -0.214 -7.716 -18.253 1.00 93.81 103 LEU A C 1
ATOM 833 O O . LEU A 1 103 ? -0.633 -8.193 -19.306 1.00 93.81 103 LEU A O 1
ATOM 837 N N . ILE A 1 104 ? -0.014 -8.455 -17.163 1.00 95.44 104 ILE A N 1
ATOM 838 C CA . ILE A 1 104 ? -0.284 -9.902 -17.090 1.00 95.44 104 ILE A CA 1
ATOM 839 C C . ILE A 1 104 ? -1.264 -10.280 -15.983 1.00 95.44 104 ILE A C 1
ATOM 841 O O . ILE A 1 104 ? -1.901 -11.327 -16.072 1.00 95.44 104 ILE A O 1
ATOM 845 N N . LYS A 1 105 ? -1.396 -9.452 -14.942 1.00 95.31 105 LYS A N 1
ATOM 846 C CA . LYS A 1 105 ? -2.331 -9.701 -13.845 1.00 95.31 105 LYS A CA 1
ATOM 847 C C . LYS A 1 105 ? -2.767 -8.398 -13.195 1.00 95.31 105 LYS A C 1
ATOM 849 O O . LYS A 1 105 ? -1.964 -7.481 -13.023 1.00 95.31 105 LYS A O 1
ATOM 854 N N . VAL A 1 106 ? -4.031 -8.368 -12.790 1.00 95.31 106 VAL A N 1
ATOM 855 C CA . VAL A 1 106 ? -4.578 -7.377 -11.865 1.00 95.31 106 VAL A CA 1
ATOM 856 C C . VAL A 1 106 ? -5.146 -8.138 -10.675 1.00 95.31 106 VAL A C 1
ATOM 858 O O . VAL A 1 106 ? -5.964 -9.038 -10.856 1.00 95.31 106 VAL A O 1
ATOM 861 N N . THR A 1 107 ? -4.694 -7.799 -9.474 1.00 94.81 107 THR A N 1
ATOM 862 C CA . THR A 1 107 ? -5.259 -8.289 -8.212 1.00 94.81 107 THR A CA 1
ATOM 863 C C . THR A 1 107 ? -6.016 -7.138 -7.562 1.00 94.81 107 THR A C 1
ATOM 865 O O . THR A 1 107 ? -5.502 -6.022 -7.528 1.00 94.81 107 THR A O 1
ATOM 868 N N . ASN A 1 108 ? -7.223 -7.384 -7.055 1.00 93.00 108 ASN A N 1
ATOM 869 C CA . ASN A 1 108 ? -7.877 -6.439 -6.156 1.00 93.00 108 ASN A CA 1
ATOM 870 C C . ASN A 1 108 ? -7.456 -6.771 -4.719 1.00 93.00 108 ASN A C 1
ATOM 872 O O . ASN A 1 108 ? -7.853 -7.797 -4.180 1.00 93.00 108 ASN A O 1
ATOM 876 N N . GLU A 1 109 ? -6.631 -5.920 -4.122 1.00 91.62 109 GLU A N 1
ATOM 877 C CA . GLU A 1 109 ? -6.131 -6.070 -2.751 1.00 91.62 109 GLU A CA 1
ATOM 878 C C . GLU A 1 109 ? -7.227 -5.817 -1.710 1.00 91.62 109 GLU A C 1
ATOM 880 O O . GLU A 1 109 ? -7.075 -6.193 -0.550 1.00 91.62 109 GLU A O 1
ATOM 885 N N . ASP A 1 110 ? -8.319 -5.166 -2.111 1.00 90.62 110 ASP A N 1
ATOM 886 C CA . ASP A 1 110 ? -9.514 -4.941 -1.297 1.00 90.62 110 ASP A CA 1
ATOM 887 C C . ASP A 1 110 ? -10.650 -5.906 -1.695 1.00 90.62 110 ASP A C 1
ATOM 889 O O . ASP A 1 110 ? -11.829 -5.603 -1.509 1.00 90.62 110 ASP A O 1
ATOM 893 N N . ASP A 1 111 ? -10.332 -7.069 -2.278 1.00 91.19 111 ASP A N 1
ATOM 894 C CA . ASP A 1 111 ? -11.353 -8.083 -2.549 1.00 91.19 111 ASP A CA 1
ATOM 895 C C . ASP A 1 111 ? -12.011 -8.559 -1.245 1.00 91.19 111 ASP A C 1
ATOM 897 O O . ASP A 1 111 ? -11.349 -8.797 -0.235 1.00 91.19 111 ASP A O 1
ATOM 901 N N . GLY A 1 112 ? -13.339 -8.644 -1.253 1.00 91.81 112 GLY A N 1
ATOM 902 C CA . GLY A 1 112 ? -14.133 -8.886 -0.049 1.00 91.81 112 GLY A CA 1
ATOM 903 C C . GLY A 1 112 ? -14.381 -7.657 0.834 1.00 91.81 112 GLY A C 1
ATOM 904 O O . GLY A 1 112 ? -15.166 -7.769 1.766 1.00 91.81 112 GLY A O 1
ATOM 905 N N . TYR A 1 113 ? -13.812 -6.483 0.546 1.00 95.31 113 TYR A N 1
ATOM 906 C CA . TYR A 1 113 ? -14.130 -5.237 1.253 1.00 95.31 113 TYR A CA 1
ATOM 907 C C . TYR A 1 113 ? -15.251 -4.477 0.523 1.00 95.31 113 TYR A C 1
ATOM 909 O O . TYR A 1 113 ? -15.314 -4.432 -0.705 1.00 95.31 113 TYR A O 1
ATOM 917 N N . ARG A 1 114 ? -16.164 -3.869 1.284 1.00 95.56 114 ARG A N 1
ATOM 918 C CA . ARG A 1 114 ? -17.250 -3.004 0.790 1.00 95.56 114 ARG A CA 1
ATOM 919 C C . ARG A 1 114 ? -17.010 -1.524 1.065 1.00 95.56 114 ARG A C 1
ATOM 921 O O . ARG A 1 114 ? -17.555 -0.693 0.342 1.00 95.56 114 ARG A O 1
ATOM 928 N N . ILE A 1 115 ? -16.226 -1.196 2.089 1.00 94.50 115 ILE A N 1
ATOM 929 C CA . ILE A 1 115 ? -15.754 0.169 2.331 1.00 94.50 115 ILE A CA 1
ATOM 930 C C . ILE A 1 115 ? -14.380 0.357 1.690 1.00 94.50 115 ILE A C 1
ATOM 932 O O . ILE A 1 115 ? -13.589 -0.584 1.622 1.00 94.50 115 ILE A O 1
ATOM 936 N N . SER A 1 116 ? -14.079 1.571 1.235 1.00 91.81 116 SER A N 1
ATOM 937 C CA . SER A 1 116 ? -12.729 1.888 0.772 1.00 91.81 116 SER A CA 1
ATOM 938 C C . SER A 1 116 ? -11.794 2.162 1.949 1.00 91.81 116 SER A C 1
ATOM 940 O O . SER A 1 116 ? -12.232 2.533 3.041 1.00 91.81 116 SER A O 1
ATOM 942 N N . TYR A 1 117 ? -10.484 2.098 1.709 1.00 90.12 117 TYR A N 1
ATOM 943 C CA . TYR A 1 117 ? -9.501 2.570 2.685 1.00 90.12 117 TYR A CA 1
ATOM 944 C C . TYR A 1 117 ? -9.737 4.034 3.114 1.00 90.12 117 TYR A C 1
ATOM 946 O O . TYR A 1 117 ? -9.551 4.383 4.277 1.00 90.12 117 TYR A O 1
ATOM 954 N N . LEU A 1 118 ? -10.195 4.903 2.206 1.00 90.12 118 LEU A N 1
ATOM 955 C CA . LEU A 1 118 ? -10.489 6.296 2.554 1.00 90.12 118 LEU A CA 1
ATOM 956 C C . LEU A 1 118 ? -11.698 6.419 3.489 1.00 90.12 118 LEU A C 1
ATOM 958 O O . LEU A 1 118 ? -11.729 7.326 4.318 1.00 90.12 118 LEU A O 1
ATOM 962 N N . ASP A 1 119 ? -12.675 5.518 3.384 1.00 94.06 119 ASP A N 1
ATOM 963 C CA . ASP A 1 119 ? -13.804 5.471 4.316 1.00 94.06 119 ASP A CA 1
ATOM 964 C C . ASP A 1 119 ? -13.358 4.961 5.686 1.00 94.06 119 ASP A C 1
ATOM 966 O O . ASP A 1 119 ? -13.727 5.538 6.705 1.00 94.06 119 ASP A O 1
ATOM 970 N N . PHE A 1 120 ? -12.477 3.960 5.714 1.00 94.06 120 PHE A N 1
ATOM 971 C CA . PHE A 1 120 ? -11.815 3.524 6.941 1.00 94.06 120 PHE A CA 1
ATOM 972 C C . PHE A 1 120 ? -11.076 4.672 7.645 1.00 94.06 120 PHE A C 1
ATOM 974 O O . PHE A 1 120 ? -11.249 4.858 8.847 1.00 94.06 120 PHE A O 1
ATOM 981 N N . ILE A 1 121 ? -10.324 5.503 6.917 1.00 91.12 121 ILE A N 1
ATOM 982 C CA . ILE A 1 121 ? -9.629 6.650 7.522 1.00 91.12 121 ILE A CA 1
ATOM 983 C C . ILE A 1 121 ? -10.599 7.681 8.099 1.00 91.12 121 ILE A C 1
ATOM 985 O O . ILE A 1 121 ? -10.334 8.229 9.167 1.00 91.12 121 ILE A O 1
ATOM 989 N N . LYS A 1 122 ? -11.745 7.920 7.451 1.00 92.88 122 LYS A N 1
ATOM 990 C CA . LYS A 1 122 ? -12.797 8.773 8.028 1.00 92.88 122 LYS A CA 1
ATOM 991 C C . LYS A 1 122 ? -13.321 8.193 9.340 1.00 92.88 122 LYS A C 1
ATOM 993 O O . LYS A 1 122 ? -13.388 8.920 10.322 1.00 92.88 122 LYS A O 1
ATOM 998 N N . ILE A 1 123 ? -13.601 6.889 9.380 1.00 95.69 123 ILE A N 1
ATOM 999 C CA . ILE A 1 123 ? -14.068 6.195 10.590 1.00 95.69 123 ILE A CA 1
ATOM 1000 C C . ILE A 1 123 ? -13.056 6.345 11.734 1.00 95.69 123 ILE A C 1
ATOM 1002 O O . ILE A 1 123 ? -13.444 6.683 12.852 1.00 95.69 123 ILE A O 1
ATOM 1006 N N . ILE A 1 124 ? -11.762 6.146 11.465 1.00 93.62 124 ILE A N 1
ATOM 1007 C CA . ILE A 1 124 ? -10.708 6.324 12.474 1.00 93.62 124 ILE A CA 1
ATOM 1008 C C . ILE A 1 124 ? -10.640 7.781 12.953 1.00 93.62 124 ILE A C 1
ATOM 1010 O O . ILE A 1 124 ? -10.647 8.016 14.161 1.00 93.62 124 ILE A O 1
ATOM 1014 N N . ASN A 1 125 ? -10.665 8.752 12.037 1.00 91.25 125 ASN A N 1
ATOM 1015 C CA . ASN A 1 125 ? -10.649 10.180 12.373 1.00 91.25 125 ASN A CA 1
ATOM 1016 C C . ASN A 1 125 ? -11.855 10.619 13.217 1.00 91.25 125 ASN A C 1
ATOM 1018 O O . ASN A 1 125 ? -11.716 11.489 14.075 1.00 91.25 125 ASN A O 1
ATOM 1022 N N . GLU A 1 126 ? -13.029 10.035 12.979 1.00 93.56 126 GLU A N 1
ATOM 1023 C CA . GLU A 1 126 ? -14.274 10.384 13.670 1.00 93.56 126 GLU A CA 1
ATOM 1024 C C . GLU A 1 126 ? -14.427 9.688 15.030 1.00 93.56 126 GLU A C 1
ATOM 1026 O O . GLU A 1 126 ? -15.000 10.268 15.951 1.00 93.56 126 GLU A O 1
ATOM 1031 N N . GLN A 1 127 ? -13.945 8.448 15.168 1.00 93.06 127 GLN A N 1
ATOM 1032 C CA . GLN A 1 127 ? -14.288 7.577 16.305 1.00 93.06 127 GLN A CA 1
ATOM 1033 C C . GLN A 1 127 ? -13.093 7.126 17.156 1.00 93.06 127 GLN A C 1
ATOM 1035 O O . GLN A 1 127 ? -13.285 6.502 18.207 1.00 93.06 127 GLN A O 1
ATOM 1040 N N . VAL A 1 128 ? -11.863 7.366 16.702 1.00 89.75 128 VAL A N 1
ATOM 1041 C CA . VAL A 1 128 ? -10.643 6.860 17.347 1.00 89.75 128 VAL A CA 1
ATOM 1042 C C . VAL A 1 128 ? -9.656 7.996 17.587 1.00 89.75 128 VAL A C 1
ATOM 1044 O O . VAL A 1 128 ? -9.515 8.444 18.722 1.00 89.75 128 VAL A O 1
ATOM 1047 N N . CYS A 1 129 ? -8.987 8.481 16.541 1.00 85.88 129 CYS A N 1
ATOM 1048 C CA . CYS A 1 129 ? -8.052 9.595 16.633 1.00 85.88 129 CYS A CA 1
ATOM 1049 C C . CYS A 1 129 ? -7.822 10.250 15.271 1.00 85.88 129 CYS A C 1
ATOM 1051 O O . CYS A 1 129 ? -7.905 9.600 14.232 1.00 85.88 129 CYS A O 1
ATOM 1053 N N . TYR A 1 130 ? -7.449 11.528 15.291 1.00 84.81 130 TYR A N 1
ATOM 1054 C CA . TYR A 1 130 ? -7.076 12.256 14.085 1.00 84.81 130 TYR A CA 1
ATOM 1055 C C . TYR A 1 130 ? -5.732 11.773 13.514 1.00 84.81 130 TYR A C 1
ATOM 1057 O O . TYR A 1 130 ? -4.717 11.774 14.211 1.00 84.81 130 TYR A O 1
ATOM 1065 N N . ILE A 1 131 ? -5.726 11.423 12.229 1.00 83.38 131 ILE A N 1
ATOM 1066 C CA . ILE A 1 131 ? -4.557 11.048 11.437 1.00 83.38 131 ILE A CA 1
ATOM 1067 C C . ILE A 1 131 ? -4.203 12.233 10.526 1.00 83.38 131 ILE A C 1
ATOM 1069 O O . ILE A 1 131 ? -4.985 12.576 9.638 1.00 83.38 131 ILE A O 1
ATOM 1073 N N . PRO A 1 132 ? -3.027 12.861 10.685 1.00 77.00 132 PRO A N 1
ATOM 1074 C CA . PRO A 1 132 ? -2.597 13.926 9.790 1.00 77.00 132 PRO A CA 1
ATOM 1075 C C . PRO A 1 132 ? -2.200 13.380 8.410 1.00 77.00 132 PRO A C 1
ATOM 1077 O O . PRO A 1 132 ? -1.558 12.338 8.281 1.00 77.00 132 PRO A O 1
ATOM 1080 N N . THR A 1 133 ? -2.521 14.126 7.353 1.00 74.44 133 THR A N 1
ATOM 1081 C CA . THR A 1 133 ? -2.069 13.823 5.983 1.00 74.44 133 THR A CA 1
ATOM 1082 C C . THR A 1 133 ? -0.631 14.279 5.719 1.00 74.44 133 THR A C 1
ATOM 1084 O O . THR A 1 133 ? 0.031 13.760 4.815 1.00 74.44 133 THR A O 1
ATOM 1087 N N . THR A 1 134 ? -0.111 15.241 6.483 1.00 67.06 134 THR A N 1
ATOM 1088 C CA . THR A 1 134 ? 1.251 15.770 6.355 1.00 67.06 134 THR A CA 1
ATOM 1089 C C . THR A 1 134 ? 2.215 14.988 7.254 1.00 67.06 134 THR A C 1
ATOM 1091 O O . THR A 1 134 ? 1.965 14.783 8.434 1.00 67.06 134 THR A O 1
ATOM 1094 N N . LEU A 1 135 ? 3.354 14.545 6.703 1.00 53.88 135 LEU A N 1
ATOM 1095 C CA . LEU A 1 135 ? 4.403 13.805 7.440 1.00 53.88 135 LEU A CA 1
ATOM 1096 C C . LEU A 1 135 ? 5.205 14.696 8.409 1.00 53.88 135 LEU A C 1
ATOM 1098 O O . LEU A 1 135 ? 6.306 14.330 8.827 1.00 53.88 135 LEU A O 1
ATOM 1102 N N . GLU A 1 136 ? 4.726 15.900 8.718 1.00 49.50 136 GLU A N 1
ATOM 1103 C CA . GLU A 1 136 ? 5.528 16.873 9.444 1.00 49.50 136 GLU A CA 1
ATOM 1104 C C . GLU A 1 136 ? 5.484 16.642 10.958 1.00 49.50 136 GLU A C 1
ATOM 1106 O O . GLU A 1 136 ? 4.527 16.963 11.650 1.00 49.50 136 GLU A O 1
ATOM 1111 N N . LYS A 1 137 ? 6.623 16.133 11.440 1.00 41.78 137 LYS A N 1
ATOM 1112 C CA . LYS A 1 137 ? 7.301 16.455 12.708 1.00 41.78 137 LYS A CA 1
ATOM 1113 C C . LYS A 1 137 ? 6.653 16.115 14.050 1.00 41.78 137 LYS A C 1
ATOM 1115 O O . LYS A 1 137 ? 7.405 16.087 15.021 1.00 41.78 137 LYS A O 1
ATOM 1120 N N . GLU A 1 138 ? 5.383 15.747 14.136 1.00 39.94 138 GLU A N 1
ATOM 1121 C CA . GLU A 1 138 ? 4.793 15.291 15.404 1.00 39.94 138 GLU A CA 1
ATOM 1122 C C . GLU A 1 138 ? 4.494 13.784 15.350 1.00 39.94 138 GLU A C 1
ATOM 1124 O O . GLU A 1 138 ? 3.410 13.339 15.003 1.00 39.94 138 GLU A O 1
ATOM 1129 N N . ASN A 1 139 ? 5.520 12.979 15.654 1.00 46.72 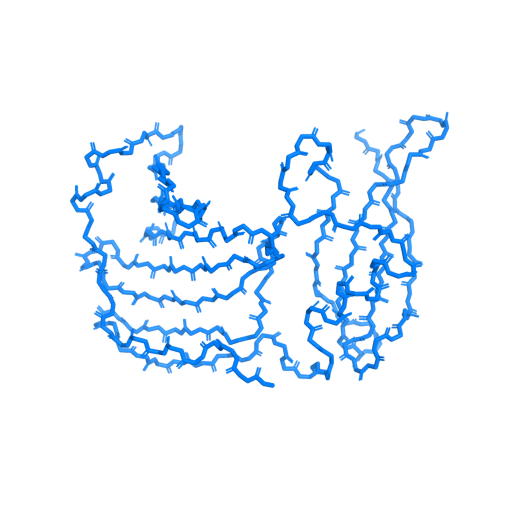139 ASN A N 1
ATOM 1130 C CA . ASN A 1 139 ? 5.453 11.525 15.888 1.00 46.72 139 ASN A CA 1
ATOM 1131 C C . ASN A 1 139 ? 4.879 10.611 14.773 1.00 46.72 139 ASN A C 1
ATOM 1133 O O . ASN A 1 139 ? 3.984 9.807 15.023 1.00 46.72 139 ASN A O 1
ATOM 1137 N N . PRO A 1 140 ? 5.503 10.549 13.582 1.00 46.97 140 PRO A N 1
ATOM 1138 C CA . PRO A 1 140 ? 5.200 9.519 12.578 1.00 46.97 140 PRO A CA 1
ATOM 1139 C C . PRO A 1 140 ? 5.624 8.086 12.973 1.00 46.97 140 PRO A C 1
ATOM 1141 O O . PRO A 1 140 ? 5.439 7.163 12.189 1.00 46.97 140 PRO A O 1
ATOM 1144 N N . LYS A 1 141 ? 6.236 7.873 14.149 1.00 53.94 141 LYS A N 1
ATOM 1145 C CA . LYS A 1 141 ? 6.817 6.575 14.548 1.00 53.94 141 LYS A CA 1
ATOM 1146 C C . LYS A 1 141 ? 5.836 5.593 15.192 1.00 53.94 141 LYS A C 1
ATOM 1148 O O . LYS A 1 141 ? 6.257 4.514 15.583 1.00 53.94 141 LYS A O 1
ATOM 1153 N N . MET A 1 142 ? 4.575 5.968 15.368 1.00 72.06 142 MET A N 1
ATOM 1154 C CA . MET A 1 142 ? 3.686 5.260 16.292 1.00 72.06 142 MET A CA 1
ATOM 1155 C C . MET A 1 142 ? 2.270 5.091 15.751 1.00 72.06 142 MET A C 1
ATOM 1157 O O . MET A 1 142 ? 1.329 5.045 16.531 1.00 72.06 142 MET A O 1
ATOM 1161 N N . MET A 1 143 ? 2.119 5.041 14.426 1.00 81.00 143 MET A N 1
ATOM 1162 C CA . MET A 1 143 ? 0.865 4.703 13.759 1.00 81.00 143 MET A CA 1
ATOM 1163 C C . MET A 1 143 ? 1.148 3.715 12.632 1.00 81.00 143 MET A C 1
ATOM 1165 O O . MET A 1 143 ? 1.944 4.004 11.736 1.00 81.00 143 MET A O 1
ATOM 1169 N N . GLU A 1 144 ? 0.475 2.574 12.663 1.00 85.88 144 GLU A N 1
ATOM 1170 C CA . GLU A 1 144 ? 0.588 1.532 11.651 1.00 85.88 144 GLU A CA 1
ATOM 1171 C C . GLU A 1 144 ? -0.785 1.166 11.099 1.00 85.88 144 GLU A C 1
ATOM 1173 O O . GLU A 1 144 ? -1.798 1.172 11.801 1.00 85.88 144 GLU A O 1
ATOM 1178 N N . PHE A 1 145 ? -0.799 0.833 9.813 1.00 89.38 145 PHE A N 1
ATOM 1179 C CA . PHE A 1 145 ? -1.991 0.402 9.102 1.00 89.38 145 PHE A CA 1
ATOM 1180 C C . PHE A 1 145 ? -1.792 -1.022 8.606 1.00 89.38 145 PHE A C 1
ATOM 1182 O O . PHE A 1 145 ? -0.700 -1.384 8.167 1.00 89.38 145 PHE A O 1
ATOM 1189 N N . GLY A 1 146 ? -2.859 -1.810 8.654 1.00 91.50 146 GLY A N 1
ATOM 1190 C CA . GLY A 1 146 ? -2.842 -3.232 8.347 1.00 91.50 146 GLY A CA 1
ATOM 1191 C C . GLY A 1 146 ? -4.138 -3.722 7.715 1.00 91.50 146 GLY A C 1
ATOM 1192 O O . GLY A 1 146 ? -5.130 -2.996 7.603 1.00 91.50 146 GLY A O 1
ATOM 1193 N N . LYS A 1 147 ? -4.117 -4.994 7.328 1.00 93.12 147 LYS A N 1
ATOM 1194 C CA . LYS A 1 147 ? -5.285 -5.790 6.953 1.00 93.12 147 LYS A CA 1
ATOM 1195 C C . LYS A 1 147 ? -5.226 -7.098 7.727 1.00 93.12 147 LYS A C 1
ATOM 1197 O O . LYS A 1 147 ? -4.141 -7.651 7.886 1.00 93.12 147 LYS A O 1
ATOM 1202 N N . ASP A 1 148 ? -6.373 -7.574 8.183 1.00 94.44 148 ASP A N 1
ATOM 1203 C CA . ASP A 1 148 ? -6.490 -8.846 8.898 1.00 94.44 148 ASP A CA 1
ATOM 1204 C C . ASP A 1 148 ? -7.878 -9.461 8.668 1.00 94.44 148 ASP A C 1
ATOM 1206 O O . ASP A 1 148 ? -8.761 -8.816 8.097 1.00 94.44 148 ASP A O 1
ATOM 1210 N N . ILE A 1 149 ? -8.084 -10.702 9.100 1.00 94.81 149 ILE A N 1
ATOM 1211 C CA . ILE A 1 149 ? -9.363 -11.405 9.041 1.00 94.81 149 ILE A CA 1
ATOM 1212 C C . ILE A 1 149 ? -9.769 -11.817 10.457 1.00 94.81 149 ILE A C 1
ATOM 1214 O O . ILE A 1 149 ? -9.207 -12.741 11.041 1.00 94.81 149 ILE A O 1
ATOM 1218 N N . ILE A 1 150 ? -10.816 -11.185 10.990 1.00 94.31 150 ILE A N 1
ATOM 1219 C CA . ILE A 1 150 ? -11.366 -11.503 12.312 1.00 94.31 150 ILE A CA 1
ATOM 1220 C C . ILE A 1 150 ? -12.677 -12.261 12.129 1.00 94.31 150 ILE A C 1
ATOM 1222 O O . ILE A 1 150 ? -13.643 -11.714 11.612 1.00 94.31 150 ILE A O 1
ATOM 1226 N N . ASN A 1 151 ? -12.733 -13.526 12.559 1.00 92.50 151 ASN A N 1
ATOM 1227 C CA . ASN A 1 151 ? -13.930 -14.373 12.441 1.00 92.50 151 ASN A CA 1
ATOM 1228 C C . ASN A 1 151 ? -14.509 -14.419 11.009 1.00 92.50 151 ASN A C 1
ATOM 1230 O O . ASN A 1 151 ? -15.716 -14.291 10.817 1.00 92.50 151 ASN A O 1
ATOM 1234 N N . ASN A 1 152 ? -13.642 -14.593 10.005 1.00 93.88 152 ASN A N 1
ATOM 1235 C CA . ASN A 1 152 ? -13.975 -14.547 8.571 1.00 93.88 152 ASN A CA 1
ATOM 1236 C C . ASN A 1 152 ? -14.478 -13.183 8.054 1.00 93.88 152 ASN A C 1
ATOM 1238 O O . ASN A 1 152 ? -14.989 -13.110 6.938 1.00 93.88 152 ASN A O 1
ATOM 1242 N N . ILE A 1 153 ? -14.326 -12.106 8.827 1.00 95.00 153 ILE A N 1
ATOM 1243 C CA . ILE A 1 153 ? -14.620 -10.739 8.393 1.00 95.00 153 ILE A CA 1
ATOM 1244 C C . ILE A 1 153 ? -13.297 -10.078 7.988 1.00 95.00 153 ILE A C 1
ATOM 1246 O O . ILE A 1 153 ? -12.405 -9.976 8.835 1.00 95.00 153 ILE A O 1
ATOM 1250 N N . PRO A 1 154 ? -13.139 -9.632 6.729 1.00 96.31 154 PRO A N 1
ATOM 1251 C CA . PRO A 1 154 ? -11.980 -8.846 6.330 1.00 96.31 154 PRO A CA 1
ATOM 1252 C C . PRO A 1 154 ? -12.013 -7.494 7.045 1.00 96.31 154 PRO A C 1
ATOM 1254 O O . PRO A 1 154 ? -13.041 -6.817 7.060 1.00 96.31 154 PRO A O 1
ATOM 1257 N N . CYS A 1 155 ? -10.893 -7.094 7.634 1.00 96.81 155 CYS A N 1
ATOM 1258 C CA . CYS A 1 155 ? -10.766 -5.890 8.442 1.00 96.81 155 CYS A CA 1
ATOM 1259 C C . CYS A 1 155 ? -9.624 -5.010 7.937 1.00 96.81 155 CYS A C 1
ATOM 1261 O O . CYS A 1 155 ? -8.593 -5.505 7.473 1.00 96.81 155 CYS A O 1
ATOM 1263 N N . TYR A 1 156 ? -9.804 -3.699 8.062 1.00 95.50 156 TYR A N 1
ATOM 1264 C CA . TYR A 1 156 ? -8.690 -2.762 8.126 1.00 95.50 156 TYR A CA 1
ATOM 1265 C C . TYR A 1 156 ? -8.243 -2.636 9.582 1.00 95.50 156 TYR A C 1
ATOM 1267 O O . TYR A 1 156 ? -9.069 -2.629 10.498 1.00 95.50 156 TYR A O 1
ATOM 1275 N N . VAL A 1 157 ? -6.934 -2.551 9.787 1.00 94.56 157 VAL A N 1
ATOM 1276 C CA . VAL A 1 157 ? -6.311 -2.482 11.110 1.00 94.56 157 VAL A CA 1
ATOM 1277 C C . VAL A 1 157 ? -5.610 -1.142 11.257 1.00 94.56 157 VAL A C 1
ATOM 1279 O O . VAL A 1 157 ? -4.909 -0.704 10.344 1.00 94.56 157 VAL A O 1
ATOM 1282 N N . PHE A 1 158 ? -5.802 -0.498 12.401 1.00 92.81 158 PHE A N 1
ATOM 1283 C CA . PHE A 1 158 ? -5.076 0.698 12.803 1.00 92.81 158 PHE A CA 1
ATOM 1284 C C . PHE A 1 158 ? -4.457 0.468 14.178 1.00 92.81 158 PHE A C 1
ATOM 1286 O O . PHE A 1 158 ? -5.182 0.211 15.134 1.00 92.81 158 PHE A O 1
ATOM 1293 N N . SER A 1 159 ? -3.136 0.557 14.275 1.00 89.88 159 SER A N 1
ATOM 1294 C CA . SER A 1 159 ? -2.403 0.493 15.539 1.00 89.88 159 SER A CA 1
ATOM 1295 C C . SER A 1 159 ? -1.799 1.854 15.837 1.00 89.88 159 SER A C 1
ATOM 1297 O O . SER A 1 159 ? -1.215 2.467 14.943 1.00 89.88 159 SER A O 1
ATOM 1299 N N . TYR A 1 160 ? -1.929 2.335 17.070 1.00 86.56 160 TYR A N 1
ATOM 1300 C CA . TYR A 1 160 ? -1.321 3.593 17.487 1.00 86.56 160 TYR A CA 1
ATOM 1301 C C . TYR A 1 160 ? -0.860 3.578 18.942 1.00 86.56 160 TYR A C 1
ATOM 1303 O O . TYR A 1 160 ? -1.476 2.933 19.791 1.00 86.56 160 TYR A O 1
ATOM 1311 N N . LEU A 1 161 ? 0.220 4.305 19.245 1.00 82.44 161 LEU A N 1
ATOM 1312 C CA . LEU A 1 161 ? 0.685 4.432 20.625 1.00 82.44 161 LEU A CA 1
ATOM 1313 C C . LEU A 1 161 ? -0.303 5.265 21.454 1.00 82.44 161 LEU A C 1
ATOM 1315 O O . LEU A 1 161 ? -0.606 6.415 21.129 1.00 82.44 161 LEU A O 1
ATOM 1319 N N . ILE A 1 162 ? -0.697 4.714 22.595 1.00 81.12 162 ILE A N 1
ATOM 1320 C CA . ILE A 1 162 ? -1.317 5.425 23.706 1.00 81.12 162 ILE A CA 1
ATOM 1321 C C . ILE A 1 162 ? -0.289 5.596 24.837 1.00 81.12 162 ILE A C 1
ATOM 1323 O O . ILE A 1 162 ? 0.350 4.645 25.283 1.00 81.12 162 ILE A O 1
ATOM 1327 N N . SER A 1 163 ? -0.093 6.833 25.297 1.00 68.56 163 SER A N 1
ATOM 1328 C CA . SER A 1 163 ? 0.835 7.127 26.398 1.00 68.56 163 SER A CA 1
ATOM 1329 C C . SER A 1 163 ? 0.292 6.571 27.720 1.00 68.56 163 SER A C 1
ATOM 1331 O O . SER A 1 163 ? -0.797 6.966 28.146 1.00 68.56 163 SER A O 1
ATOM 1333 N N . ASP A 1 164 ? 1.034 5.673 28.380 1.00 60.44 164 ASP A N 1
ATOM 1334 C CA . ASP A 1 164 ? 0.751 5.265 29.760 1.00 60.44 164 ASP A CA 1
ATOM 1335 C C . ASP A 1 164 ? 1.420 6.256 30.737 1.00 60.44 164 ASP A C 1
ATOM 1337 O O . ASP A 1 164 ? 2.629 6.498 30.627 1.00 60.44 164 ASP A O 1
ATOM 1341 N N . PRO A 1 165 ? 0.703 6.794 31.746 1.00 56.06 165 PRO A N 1
ATOM 1342 C CA . PRO A 1 165 ? 1.309 7.547 32.850 1.00 56.06 165 PRO A CA 1
ATOM 1343 C C . PRO A 1 165 ? 2.484 6.842 33.566 1.00 56.06 165 PRO A C 1
ATOM 1345 O O . PRO A 1 165 ? 3.226 7.504 34.291 1.00 56.06 165 PRO A O 1
ATOM 1348 N N . LYS A 1 166 ? 2.695 5.533 33.370 1.00 61.69 166 LYS A N 1
ATOM 1349 C CA . LYS A 1 166 ? 3.838 4.757 33.887 1.00 61.69 166 LYS A CA 1
ATOM 1350 C C . LYS A 1 166 ? 5.041 4.625 32.933 1.00 61.69 166 LYS A C 1
ATOM 1352 O O . LYS A 1 166 ? 5.928 3.828 33.220 1.00 61.69 166 LYS A O 1
ATOM 1357 N N . GLN A 1 167 ? 5.100 5.387 31.836 1.00 60.31 167 GLN A N 1
ATOM 1358 C CA . GLN A 1 167 ? 6.169 5.336 30.813 1.00 60.31 167 GLN A CA 1
ATOM 1359 C C . GLN A 1 167 ? 6.290 4.004 30.044 1.00 60.31 167 GLN A C 1
ATOM 1361 O O . GLN A 1 167 ? 7.313 3.748 29.413 1.00 60.31 167 GLN A O 1
ATOM 1366 N N . GLN A 1 168 ? 5.257 3.158 30.057 1.00 65.44 168 GLN A N 1
ATOM 1367 C CA . GLN A 1 168 ? 5.206 1.973 29.198 1.00 65.44 168 GLN A CA 1
ATOM 1368 C C . GLN A 1 168 ? 4.671 2.352 27.814 1.00 65.44 168 GLN A C 1
ATOM 1370 O O . GLN A 1 168 ? 3.736 3.148 27.702 1.00 65.44 168 GLN A O 1
ATOM 1375 N N . GLN A 1 169 ? 5.263 1.787 26.758 1.00 73.88 169 GLN A N 1
ATOM 1376 C CA . GLN A 1 169 ? 4.731 1.936 25.408 1.00 73.88 169 GLN A CA 1
ATOM 1377 C C . GLN A 1 169 ? 3.576 0.950 25.227 1.00 73.88 169 GLN A C 1
ATOM 1379 O O . GLN A 1 169 ? 3.789 -0.260 25.150 1.00 73.88 169 GLN A O 1
ATOM 1384 N N . ILE A 1 170 ? 2.348 1.463 25.199 1.00 79.94 170 ILE A N 1
ATOM 1385 C CA . ILE A 1 170 ? 1.150 0.663 24.946 1.00 79.94 170 ILE A CA 1
ATOM 1386 C C . ILE A 1 170 ? 0.591 1.070 23.590 1.00 79.94 170 ILE A C 1
ATOM 1388 O O . ILE A 1 170 ? 0.403 2.253 23.325 1.00 79.94 170 ILE A O 1
ATOM 1392 N N . PHE A 1 171 ? 0.293 0.094 22.745 1.00 85.75 171 PHE A N 1
ATOM 1393 C CA . PHE A 1 171 ? -0.401 0.305 21.485 1.00 85.75 171 PHE A CA 1
ATOM 1394 C C . PHE A 1 171 ? -1.867 -0.075 21.640 1.00 85.75 171 PHE A C 1
ATOM 1396 O O . PHE A 1 171 ? -2.185 -1.123 22.202 1.00 85.75 171 PHE A O 1
ATOM 1403 N N . GLU A 1 172 ? -2.766 0.776 21.156 1.00 90.44 172 GLU A N 1
ATOM 1404 C CA . GLU A 1 172 ? -4.149 0.388 20.904 1.00 90.44 172 GLU A CA 1
ATOM 1405 C C . GLU A 1 172 ? -4.278 -0.039 19.443 1.00 90.44 172 GLU A C 1
ATOM 1407 O O . GLU A 1 172 ? -3.905 0.702 18.534 1.00 90.44 172 GLU A O 1
ATOM 1412 N N . ILE A 1 173 ? -4.822 -1.235 19.232 1.00 93.75 173 ILE A N 1
ATOM 1413 C CA . ILE A 1 173 ? -5.074 -1.811 17.915 1.00 93.75 173 ILE A CA 1
ATOM 1414 C C . ILE A 1 173 ? -6.583 -1.842 17.700 1.00 93.75 173 ILE A C 1
ATOM 1416 O O . ILE A 1 173 ? -7.329 -2.446 18.473 1.00 93.75 173 ILE A O 1
ATOM 1420 N N . VAL A 1 174 ? -7.043 -1.185 16.644 1.00 96.00 174 VAL A N 1
ATOM 1421 C CA . VAL A 1 174 ? -8.450 -1.067 16.272 1.00 96.00 174 VAL A CA 1
ATOM 1422 C C . VAL A 1 174 ? -8.685 -1.812 14.969 1.00 96.00 174 VAL A C 1
ATOM 1424 O O . VAL A 1 174 ? -8.019 -1.564 13.964 1.00 96.00 174 VAL A O 1
ATOM 1427 N N . TYR A 1 175 ? -9.677 -2.698 14.982 1.00 97.38 175 TYR A N 1
ATOM 1428 C CA . TYR A 1 175 ? -10.089 -3.480 13.826 1.00 97.38 175 TYR A CA 1
ATOM 1429 C C . TYR A 1 175 ? -11.434 -2.954 13.338 1.00 97.38 175 TYR A C 1
ATOM 1431 O O . TYR A 1 175 ? -12.437 -3.012 14.057 1.00 97.38 175 TYR A O 1
ATOM 1439 N N . VAL A 1 176 ? -11.452 -2.447 12.111 1.00 97.69 176 VAL A N 1
ATOM 1440 C CA . VAL A 1 176 ? -12.648 -1.930 11.447 1.00 97.69 176 VAL A CA 1
ATOM 1441 C C . VAL A 1 176 ? -13.051 -2.913 10.362 1.00 97.69 176 VAL A C 1
ATOM 1443 O O . VAL A 1 176 ? -12.258 -3.221 9.472 1.00 97.69 176 VAL A O 1
ATOM 1446 N N . SER A 1 177 ? -14.285 -3.400 10.428 1.00 97.62 177 SER A N 1
ATOM 1447 C CA . SER A 1 177 ? -14.843 -4.296 9.423 1.00 97.62 177 SER A CA 1
ATOM 1448 C C . SER A 1 177 ? -14.822 -3.629 8.051 1.00 97.62 177 SER A C 1
ATOM 1450 O O . SER A 1 177 ? -15.412 -2.570 7.828 1.00 97.62 177 SER A O 1
ATOM 1452 N N . GLY A 1 178 ? -14.176 -4.298 7.104 1.00 96.19 178 GLY A N 1
ATOM 1453 C CA . GLY A 1 178 ? -14.168 -3.927 5.699 1.00 96.19 178 GLY A CA 1
ATOM 1454 C C . GLY A 1 178 ? -15.546 -4.032 5.045 1.00 96.19 178 GLY A C 1
ATOM 1455 O O . GLY A 1 178 ? -15.743 -3.497 3.959 1.00 96.19 178 GLY A O 1
ATOM 1456 N N . MET A 1 179 ? -16.510 -4.703 5.681 1.00 96.25 179 MET A N 1
ATOM 1457 C CA . MET A 1 179 ? -17.841 -4.966 5.125 1.00 96.25 179 MET A CA 1
ATOM 1458 C C . MET A 1 179 ? -18.841 -3.836 5.373 1.00 96.25 179 MET A C 1
ATOM 1460 O O . MET A 1 179 ? -19.730 -3.611 4.553 1.00 96.25 179 MET A O 1
ATOM 1464 N N . ASP A 1 180 ? -18.737 -3.170 6.517 1.00 96.31 180 ASP A N 1
ATOM 1465 C CA . ASP A 1 180 ? -19.743 -2.216 6.997 1.00 96.31 180 ASP A CA 1
ATOM 1466 C C . ASP A 1 180 ? -19.149 -1.015 7.750 1.00 96.31 180 ASP A C 1
ATOM 1468 O O . ASP A 1 180 ? -19.887 -0.097 8.096 1.00 96.31 180 ASP A O 1
ATOM 1472 N N . GLY A 1 181 ? -17.833 -0.987 7.980 1.00 96.50 181 GLY A N 1
ATOM 1473 C CA . GLY A 1 181 ? -17.160 0.100 8.687 1.00 96.50 181 GLY A CA 1
ATOM 1474 C C . GLY A 1 181 ? -17.353 0.104 10.199 1.00 96.50 181 GLY A C 1
ATOM 1475 O O . GLY A 1 181 ? -16.913 1.041 10.863 1.00 96.50 181 GLY A O 1
ATOM 1476 N N . ASN A 1 182 ? -17.965 -0.933 10.772 1.00 97.12 182 ASN A N 1
ATOM 1477 C CA . ASN A 1 182 ? -18.104 -1.034 12.218 1.00 97.12 182 ASN A CA 1
ATOM 1478 C C . ASN A 1 182 ? -16.776 -1.443 12.867 1.00 97.12 182 ASN A C 1
ATOM 1480 O O . ASN A 1 182 ? -16.056 -2.305 12.360 1.00 97.12 182 ASN A O 1
ATOM 1484 N N . ILE A 1 183 ? -16.462 -0.862 14.027 1.00 97.25 183 ILE A N 1
ATOM 1485 C CA . ILE A 1 183 ? -15.350 -1.338 14.858 1.00 97.25 183 ILE A CA 1
ATOM 1486 C C . ILE A 1 183 ? -15.755 -2.688 15.452 1.00 97.25 183 ILE A C 1
ATOM 1488 O O . ILE A 1 183 ? -16.673 -2.763 16.266 1.00 97.25 183 ILE A O 1
ATOM 1492 N N . VAL A 1 184 ? -15.063 -3.755 15.054 1.00 96.94 184 VAL A N 1
ATOM 1493 C CA . VAL A 1 184 ? -15.370 -5.127 15.493 1.00 96.94 184 VAL A CA 1
ATOM 1494 C C . VAL A 1 184 ? -14.552 -5.555 16.704 1.00 96.94 184 VAL A C 1
ATOM 1496 O O . VAL A 1 184 ? -14.952 -6.463 17.430 1.00 96.94 184 VAL A O 1
ATOM 1499 N N . LYS A 1 185 ? -13.396 -4.922 16.922 1.00 96.19 185 LYS A N 1
ATOM 1500 C CA . LYS A 1 185 ? -12.473 -5.273 18.002 1.00 96.19 185 LYS A CA 1
ATOM 1501 C C . LYS A 1 185 ? -11.557 -4.096 18.330 1.00 96.19 185 LYS A C 1
ATOM 1503 O O . LYS A 1 185 ? -11.154 -3.349 17.437 1.00 96.19 185 LYS A O 1
ATOM 1508 N N . ARG A 1 186 ? -11.217 -3.961 19.611 1.00 95.50 186 ARG A N 1
ATOM 1509 C CA . ARG A 1 186 ? -10.139 -3.102 20.109 1.00 95.50 186 ARG A CA 1
ATOM 1510 C C . ARG A 1 186 ? -9.269 -3.915 21.053 1.00 95.50 186 ARG A C 1
ATOM 1512 O O . ARG A 1 186 ? -9.802 -4.625 21.905 1.00 95.50 186 ARG A O 1
ATOM 1519 N N . GLU A 1 187 ? -7.961 -3.803 20.911 1.00 93.38 187 GLU A N 1
ATOM 1520 C CA . GLU A 1 187 ? -6.982 -4.486 21.754 1.00 93.38 187 GLU A CA 1
ATOM 1521 C C . GLU A 1 187 ? -5.927 -3.513 22.247 1.00 93.38 187 GLU A C 1
ATOM 1523 O O . GLU A 1 187 ? -5.702 -2.466 21.643 1.00 93.38 187 GLU A O 1
ATOM 1528 N N . LYS A 1 188 ? -5.298 -3.862 23.367 1.00 90.06 188 LYS A N 1
ATOM 1529 C CA . LYS A 1 188 ? -4.157 -3.130 23.902 1.00 90.06 188 LYS A CA 1
ATOM 1530 C C . LYS A 1 188 ? -2.995 -4.087 24.053 1.00 90.06 188 LYS A C 1
ATOM 1532 O O . LYS A 1 188 ? -3.133 -5.102 24.733 1.00 90.06 188 LYS A O 1
ATOM 1537 N N . GLU A 1 189 ? -1.867 -3.731 23.465 1.00 84.06 189 GLU A N 1
ATOM 1538 C CA . GLU A 1 189 ? -0.629 -4.489 23.569 1.00 84.06 189 GLU A CA 1
ATOM 1539 C C . GLU A 1 189 ? 0.437 -3.621 24.227 1.00 84.06 189 GLU A C 1
ATOM 1541 O O . GLU A 1 189 ? 0.701 -2.497 23.803 1.00 84.06 189 GLU A O 1
ATOM 1546 N N . SER A 1 190 ? 1.027 -4.127 25.306 1.00 75.62 190 SER A N 1
ATOM 1547 C CA . SER A 1 190 ? 2.189 -3.507 25.935 1.00 75.62 190 SER A CA 1
ATOM 1548 C C . SER A 1 190 ? 3.449 -4.027 25.260 1.00 75.62 190 SER A C 1
ATOM 1550 O O . SER A 1 190 ? 3.686 -5.237 25.276 1.00 75.62 190 SER A O 1
ATOM 1552 N N . TYR A 1 191 ? 4.276 -3.129 24.738 1.00 63.66 191 TYR A N 1
ATOM 1553 C CA . TYR A 1 191 ? 5.621 -3.483 24.315 1.00 63.66 191 TYR A CA 1
ATOM 1554 C C . TYR A 1 191 ? 6.566 -3.324 25.507 1.00 63.66 191 TYR A C 1
ATOM 1556 O O . TYR A 1 191 ? 6.647 -2.255 26.118 1.00 63.66 191 TYR A O 1
ATOM 1564 N N . VAL A 1 192 ? 7.248 -4.408 25.863 1.00 53.91 192 VAL A N 1
ATOM 1565 C CA . VAL A 1 192 ? 8.380 -4.379 26.790 1.00 53.91 192 VAL A CA 1
ATOM 1566 C C . VAL A 1 192 ? 9.611 -4.602 25.924 1.00 53.91 192 VAL A C 1
ATOM 1568 O O . VAL A 1 192 ? 9.719 -5.665 25.315 1.00 53.91 192 VAL A O 1
ATOM 1571 N N . ASP A 1 193 ? 10.464 -3.582 25.814 1.00 52.78 193 ASP A N 1
ATOM 1572 C CA . ASP A 1 193 ? 11.790 -3.716 25.191 1.00 52.78 193 ASP A CA 1
ATOM 1573 C C . ASP A 1 193 ? 12.660 -4.741 25.941 1.00 52.78 193 ASP A C 1
ATOM 1575 O O . ASP A 1 193 ? 12.618 -4.756 27.198 1.00 52.78 193 ASP A O 1
#

pLDDT: mean 82.92, std 15.09, range [30.66, 97.69]